Protein AF-A0A9W7KSM3-F1 (afdb_monomer)

Structure (mmCIF, N/CA/C/O backbone):
data_AF-A0A9W7KSM3-F1
#
_entry.id   AF-A0A9W7KSM3-F1
#
loop_
_atom_site.group_PDB
_atom_site.id
_atom_site.type_symbol
_atom_site.label_atom_id
_atom_site.label_alt_id
_atom_site.label_comp_id
_atom_site.label_asym_id
_atom_site.label_entity_id
_atom_site.label_seq_id
_atom_site.pdbx_PDB_ins_code
_atom_site.Cartn_x
_atom_site.Cartn_y
_atom_site.Cartn_z
_atom_site.occupancy
_atom_site.B_iso_or_equiv
_atom_site.auth_seq_id
_atom_site.auth_comp_id
_atom_site.auth_asym_id
_atom_site.auth_atom_id
_atom_site.pdbx_PDB_model_num
ATOM 1 N N . MET A 1 1 ? 9.947 -30.280 -37.934 1.00 36.25 1 MET A N 1
ATOM 2 C CA . MET A 1 1 ? 10.900 -29.514 -38.763 1.00 36.25 1 MET A CA 1
ATOM 3 C C . MET A 1 1 ? 11.005 -28.141 -38.130 1.00 36.25 1 MET A C 1
ATOM 5 O O . MET A 1 1 ? 10.111 -27.324 -38.321 1.00 36.25 1 MET A O 1
ATOM 9 N N . ASP A 1 2 ? 12.021 -27.948 -37.291 1.00 49.59 2 ASP A N 1
ATOM 10 C CA . ASP A 1 2 ? 12.250 -26.693 -36.574 1.00 49.59 2 ASP A CA 1
ATOM 11 C C . ASP A 1 2 ? 12.592 -25.595 -37.575 1.00 49.59 2 ASP A C 1
ATOM 13 O O . ASP A 1 2 ? 13.651 -25.603 -38.208 1.00 49.59 2 ASP A O 1
ATOM 17 N N . LYS A 1 3 ? 11.668 -24.651 -37.763 1.00 60.38 3 LYS A N 1
ATOM 18 C CA . LYS A 1 3 ? 11.960 -23.427 -38.504 1.00 60.38 3 LYS A CA 1
ATOM 19 C C . LYS A 1 3 ? 12.879 -22.582 -37.624 1.00 60.38 3 LYS A C 1
ATOM 21 O O . LYS A 1 3 ? 12.400 -21.861 -36.756 1.00 60.38 3 LYS A O 1
ATOM 26 N N . LYS A 1 4 ? 14.195 -22.700 -37.833 1.00 65.69 4 LYS A N 1
ATOM 27 C CA . LYS A 1 4 ? 15.186 -21.791 -37.240 1.00 65.69 4 LYS A CA 1
ATOM 28 C C . LYS A 1 4 ? 14.766 -20.351 -37.537 1.00 65.69 4 LYS A C 1
ATOM 30 O O . LYS A 1 4 ? 14.527 -20.016 -38.700 1.00 65.69 4 LYS A O 1
ATOM 35 N N . MET A 1 5 ? 14.666 -19.520 -36.499 1.00 66.44 5 MET A N 1
ATOM 36 C CA . MET A 1 5 ? 14.487 -18.082 -36.684 1.00 66.44 5 MET A CA 1
ATOM 37 C C . MET A 1 5 ? 15.607 -17.550 -37.592 1.00 66.44 5 MET A C 1
ATOM 39 O O . MET A 1 5 ? 16.772 -17.895 -37.382 1.00 66.44 5 MET A O 1
ATOM 43 N N . PRO A 1 6 ? 15.283 -16.728 -38.604 1.00 77.31 6 PRO A N 1
ATOM 44 C CA . PRO A 1 6 ? 16.276 -15.968 -39.354 1.00 77.31 6 PRO A CA 1
ATOM 45 C C . PRO A 1 6 ? 17.224 -15.221 -38.404 1.00 77.31 6 PRO A C 1
ATOM 47 O O . PRO A 1 6 ? 16.764 -14.636 -37.429 1.00 77.31 6 PRO A O 1
ATOM 50 N N . GLY A 1 7 ? 18.531 -15.195 -38.690 1.00 72.44 7 GLY A N 1
ATOM 51 C CA . GLY A 1 7 ? 19.541 -14.623 -37.780 1.00 72.44 7 GLY A CA 1
ATOM 52 C C . GLY A 1 7 ? 19.278 -13.168 -37.358 1.00 72.44 7 GLY A C 1
ATOM 53 O O . GLY A 1 7 ? 19.532 -12.809 -36.215 1.00 72.44 7 GLY A O 1
ATOM 54 N N . ALA A 1 8 ? 18.672 -12.356 -38.232 1.00 73.81 8 ALA A N 1
ATOM 55 C CA . ALA A 1 8 ? 18.250 -10.994 -37.896 1.00 73.81 8 ALA A CA 1
ATOM 56 C C . ALA A 1 8 ? 17.161 -10.945 -36.805 1.00 73.81 8 ALA A C 1
ATOM 58 O O . ALA A 1 8 ? 17.146 -10.025 -35.997 1.00 73.81 8 ALA A O 1
ATOM 59 N N . LEU A 1 9 ? 16.268 -11.941 -36.753 1.00 80.75 9 LEU A N 1
ATOM 60 C CA . LEU A 1 9 ? 15.249 -12.059 -35.707 1.00 80.75 9 LEU A CA 1
ATOM 61 C C . LEU A 1 9 ? 15.832 -12.602 -34.393 1.00 80.75 9 LEU A C 1
ATOM 63 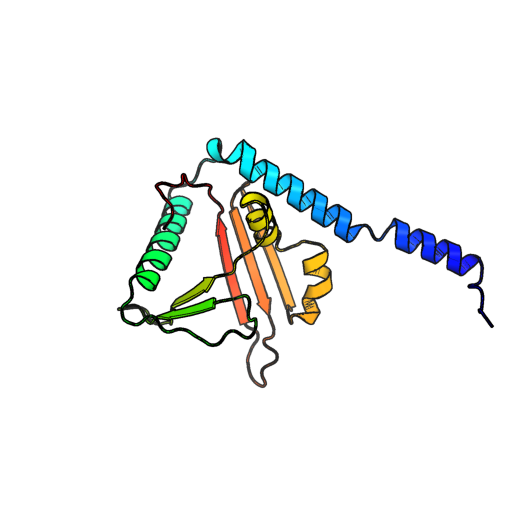O O . LEU A 1 9 ? 15.324 -12.241 -33.339 1.00 80.75 9 LEU A O 1
ATOM 67 N N . SER A 1 10 ? 16.916 -13.390 -34.441 1.00 82.88 10 SER A N 1
ATOM 68 C CA . SER A 1 10 ? 17.664 -13.794 -33.234 1.00 82.88 10 SER A CA 1
ATOM 69 C C . SER A 1 10 ? 18.271 -12.583 -32.532 1.00 82.88 10 SER A C 1
ATOM 71 O O . SER A 1 10 ? 18.028 -12.386 -31.352 1.00 82.88 10 SER A O 1
ATOM 73 N N . ALA A 1 11 ? 18.962 -11.712 -33.276 1.00 84.62 11 ALA A N 1
ATOM 74 C CA . ALA A 1 11 ? 19.580 -10.512 -32.708 1.00 84.62 11 ALA A CA 1
ATOM 75 C C . ALA A 1 11 ? 18.549 -9.547 -32.090 1.00 84.62 11 ALA A C 1
ATOM 77 O O . ALA A 1 11 ? 18.796 -8.944 -31.051 1.00 84.62 11 ALA A O 1
ATOM 78 N N . VAL A 1 12 ? 17.369 -9.414 -32.710 1.00 86.56 12 VAL A N 1
ATOM 79 C CA . VAL A 1 12 ? 16.267 -8.616 -32.146 1.00 86.56 12 VAL A CA 1
ATOM 80 C C . VAL A 1 12 ? 15.709 -9.264 -30.878 1.00 86.56 12 VAL A C 1
ATOM 82 O O . VAL A 1 12 ? 15.416 -8.551 -29.923 1.00 86.56 12 VAL A O 1
ATOM 85 N N . GLN A 1 13 ? 15.573 -10.591 -30.848 1.00 85.25 13 GLN A N 1
ATOM 86 C CA . GLN A 1 13 ? 15.099 -11.309 -29.665 1.00 85.25 13 GLN A CA 1
ATOM 87 C C . GLN A 1 13 ? 16.094 -11.200 -28.502 1.00 85.25 13 GLN A C 1
ATOM 89 O O . GLN A 1 13 ? 15.682 -10.893 -27.391 1.00 85.25 13 GLN A O 1
ATOM 94 N N . GLU A 1 14 ? 17.391 -11.356 -28.772 1.00 87.31 14 GLU A N 1
ATOM 95 C CA . GLU A 1 14 ? 18.464 -11.178 -27.787 1.00 87.31 14 GLU A CA 1
ATOM 96 C C . GLU A 1 14 ? 18.447 -9.767 -27.190 1.00 87.31 14 GLU A C 1
ATOM 98 O O . GLU A 1 14 ? 18.476 -9.621 -25.971 1.00 87.31 14 GLU A O 1
ATOM 103 N N . ALA A 1 15 ? 18.293 -8.733 -28.024 1.00 87.50 15 ALA A N 1
ATOM 104 C CA . ALA A 1 15 ? 18.141 -7.365 -27.540 1.00 87.50 15 ALA A CA 1
ATOM 105 C C . ALA A 1 15 ? 16.873 -7.202 -26.682 1.00 87.50 15 ALA A C 1
ATOM 107 O O . ALA A 1 15 ? 16.926 -6.608 -25.609 1.00 87.50 15 ALA A O 1
ATOM 108 N N . ILE A 1 16 ? 15.725 -7.737 -27.118 1.00 86.81 16 ILE A N 1
ATOM 109 C CA . ILE A 1 16 ? 14.482 -7.685 -26.331 1.00 86.81 16 ILE A CA 1
ATOM 110 C C . ILE A 1 16 ? 14.686 -8.318 -24.954 1.00 86.81 16 ILE A C 1
ATOM 112 O O . ILE A 1 16 ? 14.262 -7.729 -23.962 1.00 86.81 16 ILE A O 1
ATOM 116 N N . ASP A 1 17 ? 15.325 -9.484 -24.891 1.00 86.19 17 ASP A N 1
ATOM 117 C CA . ASP A 1 17 ? 15.557 -10.198 -23.638 1.00 86.19 17 ASP A CA 1
ATOM 118 C C . ASP A 1 17 ? 16.548 -9.445 -22.738 1.00 86.19 17 ASP A C 1
ATOM 120 O O . ASP A 1 17 ? 16.307 -9.327 -21.537 1.00 86.19 17 ASP A O 1
ATOM 124 N N . GLU A 1 18 ? 17.589 -8.834 -23.311 1.00 87.31 18 GLU A N 1
ATOM 125 C CA . GLU A 1 18 ? 18.526 -7.973 -22.581 1.00 87.31 18 GLU A CA 1
ATOM 126 C C . GLU A 1 18 ? 17.838 -6.736 -21.981 1.00 87.31 18 GLU A C 1
ATOM 128 O O . GLU A 1 18 ? 18.130 -6.359 -20.844 1.00 87.31 18 GLU A O 1
ATOM 133 N N . PHE A 1 19 ? 16.893 -6.123 -22.702 1.00 86.56 19 PHE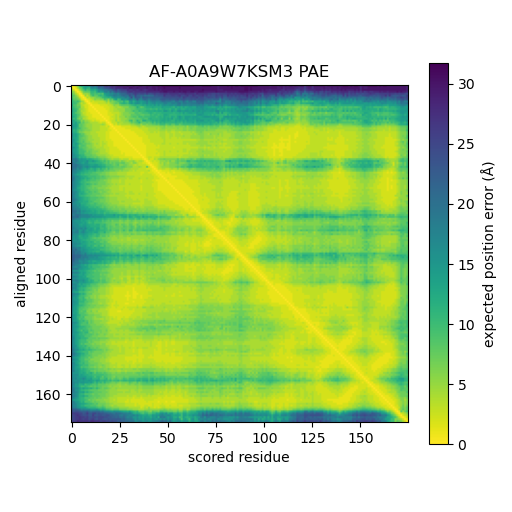 A N 1
ATOM 134 C CA . PHE A 1 19 ? 16.137 -4.958 -22.226 1.00 86.56 19 PHE A CA 1
ATOM 135 C C . PHE A 1 19 ? 14.942 -5.315 -21.329 1.00 86.56 19 PHE A C 1
ATOM 137 O O . PHE A 1 19 ? 14.386 -4.429 -20.672 1.00 86.56 19 PHE A O 1
ATOM 144 N N . ARG A 1 20 ? 14.540 -6.590 -21.247 1.00 86.94 20 ARG A N 1
ATOM 145 C CA . ARG A 1 20 ? 13.414 -7.057 -20.422 1.00 86.94 20 ARG A CA 1
ATOM 146 C C . ARG A 1 20 ? 13.829 -7.232 -18.960 1.00 86.94 20 ARG A C 1
ATOM 148 O O . ARG A 1 20 ? 13.762 -8.315 -18.391 1.00 86.94 20 ARG A O 1
ATOM 155 N N . GLN A 1 21 ? 14.232 -6.129 -18.342 1.00 88.38 21 GLN A N 1
ATOM 156 C CA . GLN A 1 21 ? 14.770 -6.091 -16.978 1.00 88.38 21 GLN A CA 1
ATOM 157 C C . GLN A 1 21 ? 13.743 -5.644 -15.938 1.00 88.38 21 GLN A C 1
ATOM 159 O O . GLN A 1 21 ? 14.120 -5.226 -14.849 1.00 88.38 21 GLN A O 1
ATOM 164 N N . ASP A 1 22 ? 12.454 -5.687 -16.270 1.00 91.62 22 ASP A N 1
ATOM 165 C CA . ASP A 1 22 ? 11.414 -5.133 -15.405 1.00 91.62 22 ASP A CA 1
ATOM 166 C C . ASP A 1 22 ? 11.412 -5.782 -14.019 1.00 91.62 22 ASP A C 1
ATOM 168 O O . ASP A 1 22 ? 11.382 -5.065 -13.030 1.00 91.62 22 ASP A O 1
ATOM 172 N N . ASP A 1 23 ? 11.536 -7.110 -13.954 1.00 91.62 23 ASP A N 1
ATOM 173 C CA . ASP A 1 23 ? 11.524 -7.852 -12.690 1.00 91.62 23 ASP A CA 1
ATOM 174 C C . ASP A 1 23 ? 12.769 -7.534 -11.845 1.00 91.62 23 ASP A C 1
ATOM 176 O O . ASP A 1 23 ? 12.685 -7.434 -10.627 1.00 91.62 23 ASP A O 1
ATOM 180 N N . ARG A 1 24 ? 13.921 -7.315 -12.498 1.00 93.56 24 ARG A N 1
ATOM 181 C CA . ARG A 1 24 ? 15.172 -6.911 -11.836 1.00 93.56 24 ARG A CA 1
ATOM 182 C C . ARG A 1 24 ? 15.074 -5.498 -11.267 1.00 93.56 24 ARG A C 1
ATOM 184 O O . ARG A 1 24 ? 15.576 -5.253 -10.180 1.00 93.56 24 ARG A O 1
ATOM 191 N N . ILE A 1 25 ? 14.472 -4.580 -12.021 1.00 94.31 25 ILE A N 1
ATOM 192 C CA . ILE A 1 25 ? 14.285 -3.190 -11.596 1.00 94.31 25 ILE A CA 1
ATOM 193 C C . ILE A 1 25 ? 13.284 -3.137 -10.444 1.00 94.31 25 ILE A C 1
ATOM 195 O O . ILE A 1 25 ? 13.601 -2.576 -9.408 1.00 94.31 25 ILE A O 1
ATOM 199 N N . ASP A 1 26 ? 12.135 -3.802 -10.580 1.00 95.50 26 ASP A N 1
ATOM 200 C CA . ASP A 1 26 ? 11.133 -3.851 -9.515 1.00 95.50 26 ASP A CA 1
ATOM 201 C C . ASP A 1 26 ? 11.682 -4.526 -8.243 1.00 95.50 26 ASP A C 1
ATOM 203 O O . ASP A 1 26 ? 11.305 -4.134 -7.144 1.00 95.50 26 ASP A O 1
ATOM 207 N N . ALA A 1 27 ? 12.562 -5.529 -8.364 1.00 94.69 27 ALA A N 1
ATOM 208 C CA . ALA A 1 27 ? 13.236 -6.137 -7.214 1.00 94.69 27 ALA A CA 1
ATOM 209 C C . ALA A 1 27 ? 14.205 -5.166 -6.525 1.00 94.69 27 ALA A C 1
ATOM 211 O O . ALA A 1 27 ? 14.161 -5.056 -5.306 1.00 94.69 27 ALA A O 1
ATOM 212 N N . ALA A 1 28 ? 15.019 -4.433 -7.291 1.00 96.25 28 ALA A N 1
ATOM 213 C CA . ALA A 1 28 ? 15.933 -3.434 -6.738 1.00 96.25 28 ALA A CA 1
ATOM 214 C C . ALA A 1 28 ? 15.177 -2.283 -6.049 1.00 96.25 28 ALA A C 1
ATOM 216 O O . ALA A 1 28 ? 15.535 -1.904 -4.942 1.00 96.25 28 ALA A O 1
ATOM 217 N N . ASP A 1 29 ? 14.091 -1.788 -6.656 1.00 95.50 29 ASP A N 1
ATOM 218 C CA . ASP A 1 29 ? 13.251 -0.738 -6.062 1.00 95.50 29 ASP A CA 1
ATOM 219 C C . ASP A 1 29 ? 12.602 -1.218 -4.741 1.00 95.50 29 ASP A C 1
ATOM 221 O O . ASP A 1 29 ? 12.444 -0.445 -3.794 1.00 95.50 29 ASP A O 1
ATOM 225 N N . ARG A 1 30 ? 12.208 -2.502 -4.666 1.00 95.19 30 ARG A N 1
ATOM 226 C CA . ARG A 1 30 ? 11.663 -3.126 -3.443 1.00 95.19 30 ARG A CA 1
ATOM 227 C C . ARG A 1 30 ? 12.719 -3.271 -2.357 1.00 95.19 30 ARG A C 1
ATOM 229 O O . ARG A 1 30 ? 12.412 -2.978 -1.208 1.00 95.19 30 ARG A O 1
ATOM 236 N N . GLU A 1 31 ? 13.914 -3.722 -2.721 1.00 96.00 31 GLU A N 1
ATOM 237 C CA . GLU A 1 31 ? 15.051 -3.868 -1.810 1.00 96.00 31 GLU A CA 1
ATOM 238 C C . GLU A 1 31 ? 15.433 -2.507 -1.216 1.00 96.00 31 GLU A C 1
ATOM 240 O O . GLU A 1 31 ? 15.431 -2.365 0.001 1.00 96.00 31 GLU A O 1
ATOM 245 N N . GLU A 1 32 ? 15.591 -1.474 -2.051 1.00 95.12 32 GLU A N 1
ATOM 246 C CA . GLU A 1 32 ? 15.903 -0.106 -1.608 1.00 95.12 32 GLU A CA 1
ATOM 247 C C . GLU A 1 32 ? 14.861 0.437 -0.615 1.00 95.12 32 GLU A C 1
ATOM 249 O O . GLU A 1 32 ? 15.209 0.988 0.432 1.00 95.12 32 GLU A O 1
ATOM 254 N N . LEU A 1 33 ? 13.565 0.267 -0.906 1.00 94.75 33 LEU A N 1
ATOM 255 C CA . LEU A 1 33 ? 12.512 0.728 0.001 1.00 94.75 33 LEU A CA 1
ATOM 256 C C . LEU A 1 33 ? 12.431 -0.118 1.283 1.00 94.75 33 LEU A C 1
ATOM 258 O O . LEU A 1 33 ? 12.142 0.424 2.349 1.00 94.75 33 LEU A O 1
ATOM 262 N N . SER A 1 34 ? 12.678 -1.425 1.192 1.00 95.12 34 SER A N 1
ATOM 263 C CA . SER A 1 34 ? 12.708 -2.321 2.351 1.00 95.12 34 SER A CA 1
ATOM 264 C C . SER A 1 34 ? 13.846 -1.950 3.303 1.00 95.12 34 SER A C 1
ATOM 266 O O . SER A 1 34 ? 13.610 -1.797 4.499 1.00 95.12 34 SER A O 1
ATOM 268 N N . GLU A 1 35 ? 15.053 -1.726 2.777 1.00 93.88 35 GLU A N 1
ATOM 269 C CA . GLU A 1 35 ? 16.212 -1.264 3.551 1.00 93.88 35 GLU A CA 1
ATOM 270 C C . GLU A 1 35 ? 15.928 0.091 4.215 1.00 93.88 35 GLU A C 1
ATOM 272 O O . GLU A 1 35 ? 16.178 0.270 5.408 1.00 93.88 35 GLU A O 1
ATOM 277 N N . LEU A 1 36 ? 15.303 1.029 3.490 1.00 92.19 36 LEU A N 1
ATOM 278 C CA . LEU A 1 36 ? 14.884 2.317 4.051 1.00 92.19 36 LEU A CA 1
ATOM 279 C C . LEU A 1 36 ? 13.928 2.142 5.246 1.00 92.19 36 LEU A C 1
ATOM 281 O O . LEU A 1 36 ? 14.106 2.785 6.284 1.00 92.19 36 LEU A O 1
ATOM 285 N N . MET A 1 37 ? 12.927 1.265 5.118 1.00 92.81 37 MET A N 1
ATOM 286 C CA . MET A 1 37 ? 11.973 0.955 6.190 1.00 92.81 37 MET A CA 1
ATOM 287 C C . MET A 1 37 ? 12.638 0.252 7.384 1.00 92.81 37 MET A C 1
ATOM 289 O O . MET A 1 37 ? 12.218 0.444 8.530 1.00 92.81 37 MET A O 1
ATOM 293 N N . GLU A 1 38 ? 13.668 -0.558 7.147 1.00 91.06 38 GLU A N 1
ATOM 294 C CA . GLU A 1 38 ? 14.372 -1.292 8.195 1.00 91.06 38 GLU A CA 1
ATOM 295 C C . GLU A 1 38 ? 15.344 -0.404 8.983 1.00 91.06 38 GLU A C 1
ATOM 297 O O . GLU A 1 38 ? 15.331 -0.421 10.221 1.00 91.06 38 GLU A O 1
ATOM 302 N N . GLU A 1 39 ? 16.165 0.378 8.280 1.00 89.00 39 GLU A N 1
ATOM 303 C CA . GLU A 1 39 ? 17.304 1.099 8.853 1.00 89.00 39 GLU A CA 1
ATOM 304 C C . GLU A 1 39 ? 16.936 2.511 9.323 1.00 89.00 39 GLU A C 1
ATOM 306 O O . GLU A 1 39 ? 17.337 2.933 10.413 1.00 89.00 39 GLU A O 1
ATOM 311 N N . HIS A 1 40 ? 16.129 3.236 8.542 1.00 83.88 40 HIS A N 1
ATOM 312 C CA . HIS A 1 40 ? 15.933 4.678 8.722 1.00 83.88 40 HIS A CA 1
ATOM 313 C C . HIS A 1 40 ? 14.641 5.067 9.448 1.00 83.88 40 HIS A C 1
ATOM 315 O O . HIS A 1 40 ? 14.465 6.236 9.788 1.00 83.88 40 HIS A O 1
ATOM 321 N N . TRP A 1 41 ? 13.766 4.115 9.793 1.00 82.88 41 TRP A N 1
ATOM 322 C CA . TRP A 1 41 ? 12.469 4.414 10.429 1.00 82.88 41 TRP A CA 1
ATOM 323 C C . TRP A 1 41 ? 12.563 5.232 11.732 1.00 82.88 41 TRP A C 1
ATOM 325 O O . TRP A 1 41 ? 11.629 5.946 12.089 1.00 82.88 41 TRP A O 1
ATOM 335 N N . LYS A 1 42 ? 13.676 5.133 12.476 1.00 81.88 42 LYS A N 1
ATOM 336 C CA . LYS A 1 42 ? 13.886 5.888 13.730 1.00 81.88 42 LYS A CA 1
ATOM 337 C C . LYS A 1 42 ? 14.195 7.363 13.498 1.00 81.88 42 LYS A C 1
ATOM 339 O O . LYS A 1 42 ? 14.032 8.165 14.414 1.00 81.88 42 LYS A O 1
ATOM 344 N N . GLU A 1 43 ? 14.704 7.695 12.319 1.00 85.88 43 GLU A N 1
ATOM 345 C CA . GLU A 1 43 ? 15.082 9.055 11.933 1.00 85.88 43 GLU A CA 1
ATOM 346 C C . GLU A 1 43 ? 13.881 9.829 11.373 1.00 85.88 43 GLU A C 1
ATOM 348 O O . GLU A 1 43 ? 13.935 11.052 11.228 1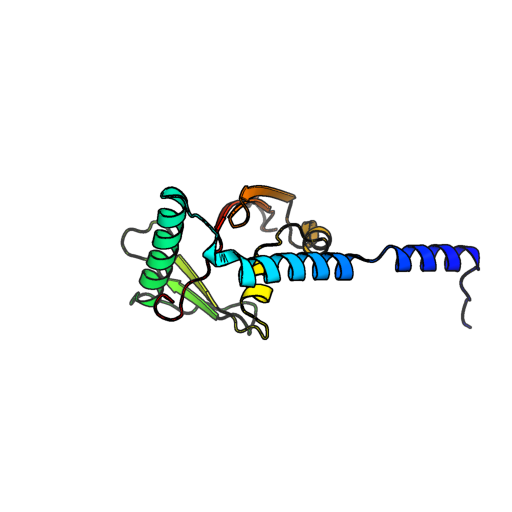.00 85.88 43 GLU A O 1
ATOM 353 N N . GLU A 1 44 ? 12.779 9.132 11.096 1.00 86.12 44 GLU A N 1
ATOM 354 C CA . GLU A 1 44 ? 11.577 9.718 10.525 1.00 86.12 44 GLU A CA 1
ATOM 355 C C . GLU A 1 44 ? 10.839 10.604 11.523 1.00 86.12 44 GLU A C 1
ATOM 357 O O . GLU A 1 44 ? 10.493 10.213 12.642 1.00 86.12 44 GLU A O 1
ATOM 362 N N . VAL A 1 45 ? 10.556 11.828 11.082 1.00 90.81 45 VAL A N 1
ATOM 363 C CA . VAL A 1 45 ? 9.798 12.805 11.857 1.00 90.81 45 VAL A CA 1
ATOM 364 C C . VAL A 1 45 ? 8.402 12.919 11.267 1.00 90.81 45 VAL A C 1
ATOM 366 O O . VAL A 1 45 ? 8.206 13.493 10.196 1.00 90.81 45 VAL A O 1
ATOM 369 N N . TYR A 1 46 ? 7.425 12.403 12.006 1.00 92.25 46 TYR A N 1
ATOM 370 C CA . TYR A 1 46 ? 6.015 12.500 11.651 1.00 92.25 46 TYR A CA 1
ATOM 371 C C . TYR A 1 46 ? 5.446 13.834 12.129 1.00 92.25 46 TYR A C 1
ATOM 373 O O . TYR A 1 46 ? 5.568 14.211 13.297 1.00 92.25 46 TYR A O 1
ATOM 381 N N . SER A 1 47 ? 4.792 14.548 11.223 1.00 94.25 47 SER A N 1
ATOM 382 C CA . SER A 1 47 ? 4.012 15.734 11.561 1.00 94.25 47 SER A CA 1
ATOM 383 C C . SER A 1 47 ? 2.801 15.379 12.432 1.00 94.25 47 SER A C 1
ATOM 385 O O . SER A 1 47 ? 2.299 14.253 12.409 1.00 94.25 47 SER A O 1
ATOM 387 N N . GLU A 1 48 ? 2.256 16.370 13.145 1.00 95.44 48 GLU A N 1
ATOM 388 C CA . GLU A 1 48 ? 1.010 16.200 13.911 1.00 95.44 48 GLU A CA 1
ATOM 389 C C . GLU A 1 48 ? -0.133 15.670 13.031 1.00 95.44 48 GLU A C 1
ATOM 391 O O . G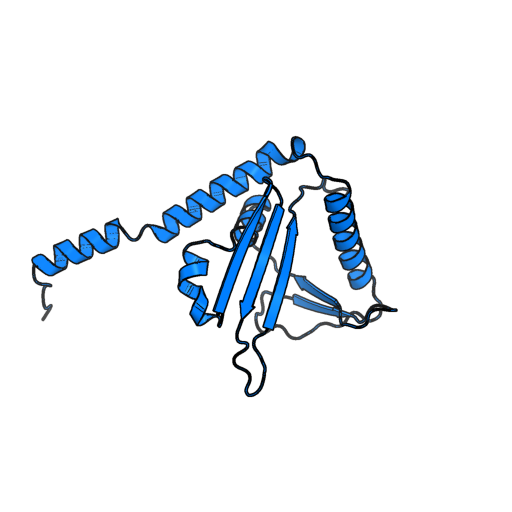LU A 1 48 ? -0.917 14.824 13.455 1.00 95.44 48 GLU A O 1
ATOM 396 N N . GLY A 1 49 ? -0.205 16.125 11.775 1.00 94.88 49 GLY A N 1
ATOM 397 C CA . GLY A 1 49 ? -1.203 15.667 10.811 1.00 94.88 49 GLY A CA 1
ATOM 398 C C . GLY A 1 49 ? -1.048 14.192 10.434 1.00 94.88 49 GLY A C 1
ATOM 399 O O . GLY A 1 49 ? -2.046 13.477 10.362 1.00 94.88 49 GLY A O 1
ATOM 400 N N . GLU A 1 50 ? 0.182 13.722 10.219 1.00 94.69 50 GLU A N 1
ATOM 401 C CA . GLU A 1 50 ? 0.459 12.307 9.936 1.00 94.69 50 GLU A CA 1
ATOM 402 C C . GLU A 1 50 ? 0.152 11.431 11.150 1.00 94.69 50 GLU A C 1
ATOM 404 O O . GLU A 1 50 ? -0.521 10.411 11.006 1.00 94.69 50 GLU A O 1
ATOM 409 N N . GLN A 1 51 ? 0.551 11.858 12.352 1.00 94.25 51 GLN A N 1
ATOM 410 C CA . GLN A 1 51 ? 0.273 11.113 13.579 1.00 94.25 51 GLN A CA 1
ATOM 411 C C . GLN A 1 51 ? -1.239 10.985 13.827 1.00 94.25 51 GLN A C 1
ATOM 413 O O . GLN A 1 51 ? -1.718 9.892 14.120 1.00 94.25 51 GLN A O 1
ATOM 418 N N . LEU A 1 52 ? -2.019 12.049 13.592 1.00 95.38 52 LEU A N 1
ATOM 419 C CA . LEU A 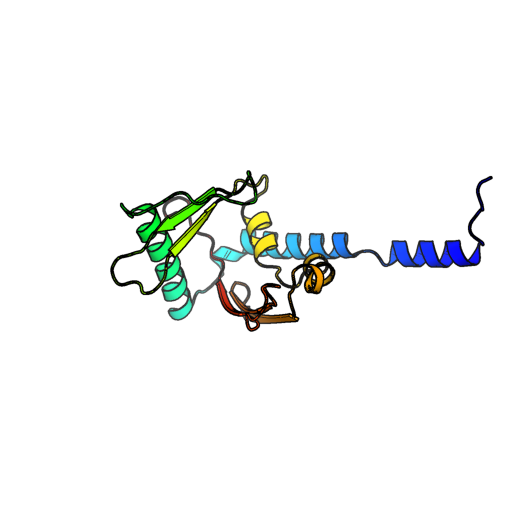1 52 ? -3.485 11.996 13.665 1.00 95.38 52 LEU A CA 1
ATOM 420 C C . LEU A 1 52 ? -4.095 10.992 12.674 1.00 95.38 52 LEU A C 1
ATOM 422 O O . LEU A 1 52 ? -5.080 10.323 12.996 1.00 95.38 52 LEU A O 1
ATOM 426 N N . LEU A 1 53 ? -3.545 10.888 11.460 1.00 94.69 53 LEU A N 1
ATOM 427 C CA . LEU A 1 53 ? -4.008 9.920 10.461 1.00 94.69 53 LEU A CA 1
ATOM 428 C C . LEU A 1 53 ? -3.660 8.483 10.861 1.00 94.69 53 LEU A C 1
ATOM 430 O O . LEU A 1 53 ? -4.518 7.605 10.743 1.00 94.69 53 LEU A O 1
ATOM 434 N N . ILE A 1 54 ? -2.447 8.260 11.372 1.00 93.25 54 ILE A N 1
ATOM 435 C CA . ILE A 1 54 ? -1.996 6.963 11.889 1.00 93.25 54 ILE A CA 1
ATOM 436 C C . ILE A 1 54 ? -2.896 6.524 13.049 1.00 93.25 54 ILE A C 1
ATOM 438 O O . ILE A 1 54 ? -3.469 5.435 13.006 1.00 93.25 54 ILE A O 1
ATOM 442 N N . ASP A 1 55 ? -3.104 7.391 14.041 1.00 93.50 55 ASP A N 1
ATOM 443 C CA . ASP A 1 55 ? -3.932 7.098 15.213 1.00 93.50 55 ASP A CA 1
ATOM 444 C C . ASP A 1 55 ? -5.382 6.806 14.819 1.00 93.50 55 ASP A C 1
ATOM 446 O O . ASP A 1 55 ? -6.002 5.871 15.333 1.00 93.50 55 ASP A O 1
ATOM 450 N N . LYS A 1 56 ? -5.922 7.549 13.844 1.00 92.62 56 LYS A N 1
ATOM 451 C CA . LYS A 1 56 ? -7.253 7.285 13.287 1.00 92.62 56 LYS A CA 1
ATOM 452 C C . LYS A 1 56 ? -7.327 5.918 12.603 1.00 92.62 56 LYS A C 1
ATOM 454 O O . LYS A 1 56 ? -8.323 5.212 12.775 1.00 92.62 56 LYS A O 1
ATOM 459 N N . GLY A 1 57 ? -6.306 5.539 11.834 1.00 91.12 57 GLY A N 1
ATOM 460 C CA . GLY A 1 57 ? -6.207 4.218 11.209 1.00 91.12 57 GLY A CA 1
ATOM 461 C C . GLY A 1 57 ? -6.222 3.099 12.251 1.00 91.12 57 GLY A C 1
ATOM 462 O O . GLY A 1 57 ? -7.084 2.220 12.197 1.00 91.12 57 GLY A O 1
ATOM 463 N N . LYS A 1 58 ? -5.354 3.199 13.265 1.00 91.38 58 LYS A N 1
ATOM 464 C CA . LYS A 1 58 ? -5.279 2.256 14.394 1.00 91.38 58 LYS A CA 1
ATOM 465 C C . LYS A 1 58 ? -6.604 2.144 15.151 1.00 91.38 58 LYS A C 1
ATOM 467 O O . LYS A 1 58 ? -7.105 1.044 15.387 1.00 91.38 58 LYS A O 1
ATOM 472 N N . ALA A 1 59 ? -7.221 3.280 15.481 1.00 91.88 59 ALA A N 1
ATOM 473 C CA . ALA A 1 59 ? -8.519 3.314 16.149 1.00 91.88 59 ALA A CA 1
ATOM 474 C C . ALA A 1 59 ? -9.616 2.636 15.312 1.00 91.88 59 ALA A C 1
ATOM 476 O O . ALA A 1 59 ? -10.451 1.921 15.864 1.00 91.88 59 ALA A O 1
ATOM 477 N N . THR A 1 60 ? -9.586 2.815 13.987 1.00 90.62 60 THR A N 1
ATOM 478 C CA . THR A 1 60 ? -10.537 2.176 13.067 1.00 90.62 60 THR A CA 1
ATOM 479 C C . THR A 1 60 ? -10.386 0.658 13.100 1.00 90.62 60 THR A C 1
ATOM 481 O O . THR A 1 60 ? -11.391 -0.026 13.281 1.00 90.62 60 THR A O 1
ATOM 484 N N . VAL A 1 61 ? -9.155 0.137 12.998 1.00 90.19 61 VAL A N 1
ATOM 485 C CA . VAL A 1 61 ? -8.858 -1.308 13.077 1.00 90.19 61 VAL A CA 1
ATOM 486 C C . VAL A 1 61 ? -9.327 -1.890 14.413 1.00 90.19 61 VAL A C 1
ATOM 488 O O . VAL A 1 61 ? -10.065 -2.874 14.440 1.00 90.19 61 VAL A O 1
ATOM 491 N N . LYS A 1 62 ? -9.002 -1.235 15.531 1.00 91.25 62 LYS A N 1
ATOM 492 C CA . LYS A 1 62 ? -9.435 -1.678 16.863 1.00 91.25 62 LYS A CA 1
ATOM 493 C C . LYS A 1 62 ? -10.962 -1.692 17.012 1.00 91.25 62 LYS A C 1
ATOM 495 O O . LYS A 1 62 ? -11.518 -2.634 17.577 1.00 91.25 62 LYS A O 1
ATOM 500 N N . ALA A 1 63 ? -11.649 -0.673 16.494 1.00 91.00 63 ALA A N 1
ATOM 501 C CA . ALA A 1 63 ? -13.104 -0.557 16.581 1.00 91.00 63 ALA A CA 1
ATOM 502 C C . ALA A 1 63 ? -13.834 -1.669 15.813 1.00 91.00 63 ALA A C 1
ATOM 504 O O . ALA A 1 63 ? -14.813 -2.222 16.316 1.00 91.00 63 ALA A O 1
ATOM 505 N N . ILE A 1 64 ? -13.363 -2.026 14.615 1.00 91.00 64 ILE A N 1
ATOM 506 C CA . ILE A 1 64 ? -13.965 -3.117 13.838 1.00 91.00 64 ILE A CA 1
ATOM 507 C C . ILE A 1 64 ? -13.634 -4.495 14.413 1.00 91.00 64 ILE A C 1
ATOM 509 O O . ILE A 1 64 ? -14.541 -5.322 14.506 1.00 91.00 64 ILE A O 1
ATOM 513 N N . THR A 1 65 ? -12.399 -4.734 14.860 1.00 88.94 65 THR A N 1
ATOM 514 C CA . THR A 1 65 ? -12.009 -6.015 15.472 1.00 88.94 65 THR A CA 1
ATOM 515 C C . THR A 1 65 ? -12.764 -6.264 16.780 1.00 88.94 65 THR A C 1
ATOM 517 O O . THR A 1 65 ? -13.158 -7.394 17.057 1.00 88.94 65 THR A O 1
ATOM 520 N N . GLY A 1 66 ? -13.048 -5.209 17.553 1.00 88.25 66 GLY A N 1
ATOM 521 C CA . GLY A 1 66 ? -13.875 -5.275 18.762 1.00 88.25 66 GLY A CA 1
ATOM 522 C C . GLY A 1 66 ? -15.391 -5.229 18.523 1.00 88.25 66 GLY A C 1
ATOM 523 O O . GLY A 1 66 ? -16.158 -5.253 19.486 1.00 88.25 66 GLY A O 1
ATOM 524 N N . SER A 1 67 ? -15.857 -5.129 17.274 1.00 89.31 67 SER A N 1
ATOM 525 C CA . SER A 1 67 ? -17.282 -4.964 16.981 1.00 89.31 67 SER A CA 1
ATOM 526 C C . SER A 1 67 ? -18.061 -6.266 17.164 1.00 89.31 67 SER A C 1
ATOM 528 O O . SER A 1 67 ? -17.788 -7.272 16.512 1.00 89.31 67 SER A O 1
ATOM 530 N N . ALA A 1 68 ? -19.140 -6.216 17.949 1.00 86.12 68 ALA A N 1
ATOM 531 C CA . ALA A 1 68 ? -20.084 -7.330 18.070 1.00 86.12 68 ALA A CA 1
ATOM 532 C C . ALA A 1 68 ? -20.807 -7.663 16.746 1.00 86.12 68 ALA A C 1
ATOM 534 O O . ALA A 1 68 ? -21.336 -8.760 16.586 1.00 86.12 68 ALA A O 1
ATOM 535 N N . ASN A 1 69 ? -20.825 -6.728 15.786 1.00 87.25 69 ASN A N 1
ATOM 536 C CA . ASN A 1 69 ? -21.480 -6.885 14.485 1.00 87.25 69 ASN A CA 1
ATOM 537 C C . ASN A 1 69 ? -20.528 -7.372 13.381 1.00 87.25 69 ASN A C 1
ATOM 539 O O . ASN A 1 69 ? -20.898 -7.331 12.204 1.00 87.25 69 ASN A O 1
ATOM 543 N N . LEU A 1 70 ? -19.313 -7.803 13.733 1.00 92.31 70 LEU A N 1
ATOM 544 C CA . LEU A 1 70 ? -18.328 -8.288 12.775 1.00 92.31 70 LEU A CA 1
ATOM 545 C C . LEU A 1 70 ? -18.807 -9.584 12.111 1.00 92.31 70 LEU A C 1
ATOM 547 O O . LEU A 1 70 ? -19.060 -10.593 12.769 1.00 92.31 70 LEU A O 1
ATOM 551 N N . LYS A 1 71 ? -18.926 -9.562 10.784 1.00 94.06 71 LYS A N 1
ATOM 552 C CA . LYS A 1 71 ? -19.351 -10.709 9.976 1.00 94.06 71 LYS A CA 1
ATOM 553 C C . LYS A 1 71 ? -18.268 -11.096 8.989 1.00 94.06 71 LYS A C 1
ATOM 555 O O . LYS A 1 71 ? -17.724 -10.243 8.292 1.00 94.06 71 LYS A O 1
ATOM 560 N N . ALA A 1 72 ? -18.006 -12.395 8.890 1.00 94.00 72 ALA A N 1
ATOM 561 C CA . ALA A 1 72 ? -17.173 -12.937 7.828 1.00 94.00 72 ALA A CA 1
ATOM 562 C C . ALA A 1 72 ? -17.873 -12.769 6.470 1.00 94.00 72 ALA A C 1
ATOM 564 O O . ALA A 1 72 ? -19.072 -13.028 6.331 1.00 94.00 72 ALA A O 1
ATOM 565 N N . LEU A 1 73 ? -17.112 -12.347 5.468 1.00 93.62 73 LEU A N 1
ATOM 566 C CA . LEU A 1 73 ? -17.535 -12.235 4.082 1.00 93.62 73 LEU A CA 1
ATOM 567 C C . LEU A 1 73 ? -16.804 -13.283 3.244 1.00 93.62 73 LEU A C 1
ATOM 569 O O . LEU A 1 73 ? -15.651 -13.626 3.504 1.00 93.62 73 LEU A O 1
ATOM 573 N N . LYS A 1 74 ? -17.473 -13.785 2.203 1.00 92.75 74 LYS A N 1
ATOM 574 C CA . LYS A 1 74 ? -16.841 -14.711 1.264 1.00 92.75 74 LYS A CA 1
ATOM 575 C C . LYS A 1 74 ? -15.818 -13.951 0.421 1.00 92.75 74 LYS A C 1
ATOM 577 O O . LYS A 1 74 ? -16.192 -13.083 -0.364 1.00 92.75 74 LYS A O 1
ATOM 582 N N . SER A 1 75 ? -14.549 -14.316 0.563 1.00 91.44 75 SER A N 1
ATOM 583 C CA . SER A 1 75 ? -13.484 -13.860 -0.327 1.00 91.44 75 SER A CA 1
ATOM 584 C C . SER A 1 75 ? -13.476 -14.672 -1.626 1.00 91.44 75 SER A C 1
ATOM 586 O O . SER A 1 75 ? -13.803 -15.862 -1.636 1.00 91.44 75 SER A O 1
ATOM 588 N N . GLY A 1 76 ? -13.101 -14.028 -2.734 1.00 89.25 76 GLY A N 1
ATOM 589 C CA . GLY A 1 76 ? -12.801 -14.711 -3.997 1.00 89.25 76 GLY A CA 1
ATOM 590 C C . GLY A 1 76 ? -11.444 -15.424 -3.994 1.00 89.25 76 GLY A C 1
ATOM 591 O O . GLY A 1 76 ? -11.210 -16.276 -4.845 1.00 89.25 76 GLY A O 1
ATOM 592 N N . ASN A 1 77 ? -10.572 -15.100 -3.035 1.00 90.50 77 ASN A N 1
ATOM 593 C CA . ASN A 1 77 ? -9.259 -15.709 -2.852 1.00 90.50 77 ASN A CA 1
ATOM 594 C C . ASN A 1 77 ? -9.235 -16.486 -1.518 1.00 90.50 77 ASN A C 1
ATOM 596 O O . ASN A 1 77 ? -9.484 -15.867 -0.481 1.00 90.50 77 ASN A O 1
ATOM 600 N N . PRO A 1 78 ? -8.936 -17.803 -1.512 1.00 90.44 78 PRO A N 1
ATOM 601 C CA . PRO A 1 78 ? -8.921 -18.613 -0.290 1.00 90.44 78 PRO A CA 1
ATOM 602 C C . PRO A 1 78 ? -7.842 -18.207 0.725 1.00 90.44 78 PRO A C 1
ATOM 604 O O . PRO A 1 78 ? -7.973 -18.560 1.892 1.00 90.44 78 PRO A O 1
ATOM 607 N N . LEU A 1 79 ? -6.810 -17.470 0.303 1.00 93.50 79 LEU A N 1
ATOM 608 C CA . LEU A 1 79 ? -5.746 -16.969 1.181 1.00 93.50 79 LEU A CA 1
ATOM 609 C C . LEU A 1 79 ? -6.135 -15.683 1.924 1.00 93.50 79 LEU A C 1
ATOM 611 O O . LEU A 1 79 ? -5.429 -15.265 2.832 1.00 93.50 79 LEU A O 1
ATOM 615 N N . VAL A 1 80 ? -7.258 -15.062 1.549 1.00 94.62 80 VAL A N 1
ATOM 616 C CA . VAL A 1 80 ? -7.706 -13.791 2.123 1.00 94.62 80 VAL A CA 1
ATOM 617 C C . VAL A 1 80 ? -8.948 -14.014 2.971 1.00 94.62 80 VAL A C 1
ATOM 619 O O . VAL A 1 80 ? -9.996 -14.422 2.460 1.00 94.62 80 VAL A O 1
ATOM 622 N N . THR A 1 81 ? -8.871 -13.672 4.255 1.00 94.00 81 THR A N 1
ATOM 623 C CA . THR A 1 81 ? -10.046 -13.600 5.125 1.00 94.00 81 THR A CA 1
ATOM 624 C C . THR A 1 81 ? -10.601 -12.187 5.119 1.00 94.00 81 THR A C 1
ATOM 626 O O . THR A 1 81 ? -9.896 -11.236 5.441 1.00 94.00 81 THR A O 1
ATOM 629 N N . LEU A 1 82 ? -11.877 -12.045 4.760 1.00 95.31 82 LEU A N 1
ATOM 630 C CA . LEU A 1 82 ? -12.568 -10.761 4.732 1.00 95.31 82 LEU A CA 1
ATOM 631 C C . LEU A 1 82 ? -13.614 -10.730 5.845 1.00 95.31 82 LEU A C 1
ATOM 633 O O . LEU A 1 82 ? -14.442 -11.635 5.960 1.00 95.31 82 LEU A O 1
ATOM 637 N N . LYS A 1 83 ? -13.601 -9.674 6.650 1.00 94.38 83 LYS A N 1
ATOM 638 C CA . LYS A 1 83 ? -14.596 -9.415 7.690 1.00 94.38 83 LYS A CA 1
ATOM 639 C C . LYS A 1 83 ? -15.110 -7.991 7.540 1.00 94.38 83 LYS A C 1
ATOM 641 O O . LYS A 1 83 ? -14.372 -7.099 7.133 1.00 94.38 83 LYS A O 1
ATOM 646 N N . ALA A 1 84 ? -16.375 -7.762 7.857 1.00 94.88 84 ALA A N 1
ATOM 647 C CA . ALA A 1 84 ? -16.970 -6.437 7.787 1.00 94.88 84 ALA A CA 1
ATOM 648 C C . ALA A 1 84 ? -17.947 -6.198 8.932 1.00 94.88 84 ALA A C 1
ATOM 650 O O . ALA A 1 84 ? -18.659 -7.110 9.353 1.00 94.88 84 ALA A O 1
ATOM 651 N N . ALA A 1 85 ? -17.993 -4.960 9.408 1.00 93.56 85 ALA A N 1
ATOM 652 C CA . ALA A 1 85 ? -18.930 -4.507 10.419 1.00 93.56 85 ALA A CA 1
ATOM 653 C C . ALA A 1 85 ? -19.471 -3.126 10.047 1.00 93.56 85 ALA A C 1
ATOM 655 O O . ALA A 1 85 ? -18.802 -2.319 9.400 1.00 93.56 85 ALA A O 1
ATOM 656 N N . HIS A 1 86 ? -20.691 -2.846 10.488 1.00 93.25 86 HIS A N 1
ATOM 657 C CA . HIS A 1 86 ? -21.209 -1.486 10.512 1.00 93.25 86 HIS A CA 1
ATOM 658 C C . HIS A 1 86 ? -20.950 -0.915 11.905 1.00 93.25 86 HIS A C 1
ATOM 660 O O . HIS A 1 86 ? -21.521 -1.408 12.884 1.00 93.25 86 HIS A O 1
ATOM 666 N N . LEU A 1 87 ? -20.049 0.062 11.998 1.00 89.44 87 LEU A N 1
ATOM 667 C CA . LEU A 1 87 ? -19.736 0.730 13.258 1.00 89.44 87 LEU A CA 1
ATOM 668 C C . LEU A 1 87 ? -20.846 1.732 13.597 1.00 89.44 87 LEU A C 1
ATOM 670 O O . LEU A 1 87 ? -21.515 2.272 12.714 1.00 89.44 87 LEU A O 1
ATOM 674 N N . GLU A 1 88 ? -21.092 1.948 14.886 1.00 85.88 88 GLU A N 1
ATOM 675 C CA . GLU A 1 88 ? -22.129 2.881 15.322 1.00 85.88 88 GLU A CA 1
ATOM 676 C C . GLU A 1 88 ? -21.764 4.316 14.915 1.00 85.88 88 GLU A C 1
ATOM 678 O O . GLU A 1 88 ? -20.663 4.788 15.183 1.00 85.88 88 GLU A O 1
ATOM 683 N N . GLY A 1 89 ? -22.689 5.004 14.240 1.00 85.50 89 GLY A N 1
ATOM 684 C CA . GLY A 1 89 ? -22.477 6.364 13.733 1.00 85.50 89 GLY A CA 1
ATOM 685 C C . GLY A 1 89 ? -21.810 6.451 12.355 1.00 85.50 89 GLY A C 1
ATOM 686 O O . GLY A 1 89 ? -21.862 7.519 11.737 1.00 85.50 89 GLY A O 1
ATOM 687 N N . ASP A 1 90 ? -21.264 5.351 11.826 1.00 87.00 90 ASP A N 1
ATOM 688 C CA . ASP A 1 90 ? -20.733 5.326 10.465 1.00 87.00 90 ASP A CA 1
ATOM 689 C C . ASP A 1 90 ? -21.861 5.312 9.426 1.00 87.00 90 ASP A C 1
ATOM 691 O O . ASP A 1 90 ? -22.948 4.774 9.629 1.00 87.00 90 ASP A O 1
ATOM 695 N N . LYS A 1 91 ? -21.599 5.940 8.276 1.00 88.69 91 LYS A N 1
ATOM 696 C CA . LYS A 1 91 ? -22.514 5.924 7.118 1.00 88.69 91 LYS A CA 1
ATOM 697 C C . LYS A 1 91 ? -22.253 4.749 6.179 1.00 88.69 91 LYS A C 1
ATOM 699 O O . LYS A 1 91 ? -23.042 4.507 5.267 1.00 88.69 91 LYS A O 1
ATOM 704 N N . LEU A 1 92 ? -21.097 4.112 6.326 1.00 88.75 92 LEU A N 1
ATOM 705 C CA . LEU A 1 92 ? -20.573 3.095 5.430 1.00 88.75 92 LEU A CA 1
ATOM 706 C C . LEU A 1 92 ? -20.160 1.873 6.243 1.00 88.75 92 LEU A C 1
ATOM 708 O O . LEU A 1 92 ? -19.933 1.944 7.446 1.00 88.75 92 LEU A O 1
ATOM 712 N N . ILE A 1 93 ? -20.069 0.740 5.558 1.00 90.12 93 ILE A N 1
ATOM 713 C CA . ILE A 1 93 ? -19.514 -0.477 6.135 1.00 90.12 93 ILE A CA 1
ATOM 714 C C . ILE A 1 93 ? -17.996 -0.326 6.192 1.00 90.12 93 ILE A C 1
ATOM 716 O O . ILE A 1 93 ? -17.375 0.064 5.202 1.00 90.12 93 ILE A O 1
ATOM 720 N N . THR A 1 94 ? -17.418 -0.698 7.327 1.00 91.88 94 THR A N 1
ATOM 721 C CA . THR A 1 94 ? -15.974 -0.840 7.496 1.00 91.88 94 THR A CA 1
ATOM 722 C C . THR A 1 94 ? -15.628 -2.317 7.338 1.00 91.88 94 THR A C 1
ATOM 724 O O . THR A 1 94 ? -16.376 -3.196 7.776 1.00 91.88 94 THR A O 1
ATOM 727 N N . SER A 1 95 ? -14.513 -2.617 6.677 1.00 92.38 95 SER A N 1
ATOM 728 C CA . SER A 1 95 ? -14.064 -3.991 6.440 1.00 92.38 95 SER A CA 1
ATOM 729 C C . SER A 1 95 ? -12.573 -4.146 6.682 1.00 92.38 95 SER A C 1
ATOM 731 O O . SER A 1 95 ? -11.806 -3.246 6.354 1.00 92.38 95 SER A O 1
ATOM 733 N N . ILE A 1 96 ? -12.184 -5.315 7.181 1.00 92.00 96 ILE A N 1
ATOM 734 C CA . ILE A 1 96 ? -10.801 -5.769 7.296 1.00 92.00 96 ILE A CA 1
ATOM 735 C C . ILE A 1 96 ? -10.603 -6.946 6.345 1.00 92.00 96 ILE A C 1
ATOM 737 O O . ILE A 1 96 ? -11.409 -7.879 6.330 1.00 92.00 96 ILE A O 1
ATOM 741 N N . ALA A 1 97 ? -9.520 -6.892 5.578 1.00 92.31 97 ALA A N 1
ATOM 742 C CA . ALA A 1 97 ? -8.996 -8.014 4.817 1.00 92.31 97 ALA A CA 1
ATOM 743 C C . ALA A 1 97 ? -7.638 -8.401 5.409 1.00 92.31 97 ALA A C 1
ATOM 745 O O . ALA A 1 97 ? -6.783 -7.539 5.588 1.00 92.31 97 ALA A O 1
ATOM 746 N N . GLU A 1 98 ? -7.458 -9.682 5.706 1.00 92.25 98 GLU A N 1
ATOM 747 C CA . GLU A 1 98 ? -6.230 -10.239 6.280 1.00 92.25 98 GLU A CA 1
ATOM 748 C C . GLU A 1 98 ? -5.730 -11.369 5.376 1.00 92.25 98 GLU A C 1
ATOM 750 O O . GLU A 1 98 ? -6.532 -12.109 4.797 1.00 92.25 98 GLU A O 1
ATOM 755 N N . SER A 1 99 ? -4.412 -11.495 5.257 1.00 93.12 99 SER A N 1
ATOM 756 C CA . SER A 1 99 ? -3.726 -12.571 4.540 1.00 93.12 99 SER A CA 1
ATOM 757 C C . SER A 1 99 ? -2.424 -12.886 5.267 1.00 93.12 99 SER A C 1
ATOM 759 O O . SER A 1 99 ? -1.840 -12.000 5.886 1.00 93.12 99 SER A O 1
ATOM 761 N N . VAL A 1 100 ? -1.968 -14.133 5.174 1.00 91.69 100 VAL A N 1
ATOM 762 C CA . VAL A 1 100 ? -0.629 -14.540 5.623 1.00 91.69 100 VAL A CA 1
ATOM 763 C C . VAL A 1 100 ? 0.284 -14.550 4.403 1.00 91.69 100 VAL A C 1
ATOM 765 O O . VAL A 1 100 ? -0.110 -15.065 3.355 1.00 91.69 100 VAL A O 1
ATOM 768 N N . VAL A 1 101 ? 1.456 -13.936 4.526 1.00 91.12 101 VAL A N 1
ATOM 769 C CA . VAL A 1 101 ? 2.457 -13.826 3.462 1.00 91.12 101 VAL A CA 1
ATOM 770 C C . VAL A 1 101 ? 3.785 -14.318 4.021 1.00 91.12 101 VAL A C 1
ATOM 772 O O . VAL A 1 101 ? 4.139 -13.959 5.141 1.00 91.12 101 VAL A O 1
ATOM 775 N N . ASP A 1 102 ? 4.491 -15.141 3.251 1.00 93.12 102 ASP A N 1
ATOM 776 C CA . ASP A 1 102 ? 5.851 -15.563 3.574 1.00 93.12 102 ASP A CA 1
ATOM 777 C C . ASP A 1 102 ? 6.818 -14.469 3.101 1.00 93.12 102 ASP A C 1
ATOM 779 O O . ASP A 1 102 ? 6.995 -14.284 1.897 1.00 93.12 102 ASP A O 1
ATOM 783 N N . GLY A 1 103 ? 7.400 -13.722 4.035 1.00 89.81 103 GLY A N 1
ATOM 784 C CA . GLY A 1 103 ? 8.336 -12.636 3.749 1.00 89.81 103 GLY A CA 1
ATOM 785 C C . GLY A 1 103 ? 8.597 -11.786 4.986 1.00 89.81 103 GLY A C 1
ATOM 786 O O . GLY A 1 103 ? 7.862 -11.877 5.974 1.00 89.81 103 GLY A O 1
ATOM 787 N N . GLU A 1 104 ? 9.637 -10.962 4.926 1.00 91.50 104 GLU A N 1
ATOM 788 C CA . GLU A 1 104 ? 9.911 -9.984 5.979 1.00 91.50 104 GLU A CA 1
ATOM 789 C C . GLU A 1 104 ? 8.885 -8.840 5.924 1.00 91.50 104 GLU A C 1
ATOM 791 O O . GLU A 1 104 ? 8.322 -8.523 4.870 1.00 91.50 104 GLU A O 1
ATOM 796 N N . MET A 1 105 ? 8.602 -8.217 7.070 1.00 90.62 105 MET A N 1
ATOM 797 C CA . MET A 1 105 ? 7.538 -7.211 7.171 1.00 90.62 105 MET A CA 1
ATOM 798 C C . MET A 1 105 ? 7.805 -6.001 6.266 1.00 90.62 105 MET A C 1
ATOM 800 O O . MET A 1 105 ? 6.885 -5.490 5.625 1.00 90.62 105 MET A O 1
ATOM 804 N N . GLU A 1 106 ? 9.058 -5.564 6.203 1.00 92.50 106 GLU A N 1
ATOM 805 C CA . GLU A 1 106 ? 9.542 -4.449 5.396 1.00 92.50 106 GLU A CA 1
ATOM 806 C C . GLU A 1 106 ? 9.442 -4.757 3.899 1.00 92.50 106 GLU A C 1
ATOM 808 O O . GLU A 1 106 ? 8.956 -3.921 3.140 1.00 92.50 106 GLU A O 1
ATOM 813 N N . GLU A 1 107 ? 9.770 -5.983 3.481 1.00 93.75 107 GLU A N 1
ATOM 814 C CA . GLU A 1 107 ? 9.632 -6.423 2.089 1.00 93.75 107 GLU A CA 1
ATOM 815 C C . GLU A 1 107 ? 8.157 -6.399 1.652 1.00 93.75 107 GLU A C 1
ATOM 817 O O . GLU A 1 107 ? 7.804 -5.869 0.591 1.00 93.75 107 GLU A O 1
ATOM 822 N N . VAL A 1 108 ? 7.261 -6.918 2.501 1.00 93.31 108 VAL A N 1
ATOM 823 C CA . VAL A 1 108 ? 5.812 -6.920 2.245 1.00 93.31 108 VAL A CA 1
ATOM 824 C C . VAL A 1 108 ? 5.258 -5.490 2.214 1.00 93.31 108 VAL A C 1
ATOM 826 O O . VAL A 1 108 ? 4.446 -5.152 1.344 1.00 93.31 108 VAL A O 1
ATOM 829 N N . ALA A 1 109 ? 5.703 -4.627 3.129 1.00 93.12 109 ALA A N 1
ATOM 830 C CA . ALA A 1 109 ? 5.305 -3.224 3.164 1.00 93.12 109 ALA A CA 1
ATOM 831 C C . ALA A 1 109 ? 5.810 -2.453 1.933 1.00 93.12 109 ALA A C 1
ATOM 833 O O . ALA A 1 109 ? 5.045 -1.681 1.343 1.00 93.12 109 ALA A O 1
ATOM 834 N N . ALA A 1 110 ? 7.048 -2.696 1.498 1.00 94.81 110 ALA A N 1
ATOM 835 C CA . ALA A 1 110 ? 7.628 -2.111 0.296 1.00 94.81 110 ALA A CA 1
ATOM 836 C C . ALA A 1 110 ? 6.853 -2.534 -0.959 1.00 94.81 110 ALA A C 1
ATOM 838 O O . ALA A 1 110 ? 6.494 -1.685 -1.784 1.00 94.81 110 ALA A O 1
ATOM 839 N N . PHE A 1 111 ? 6.496 -3.820 -1.068 1.00 93.69 111 PHE A N 1
ATOM 840 C CA . PHE A 1 111 ? 5.661 -4.328 -2.158 1.00 93.69 111 PHE A CA 1
ATOM 841 C C . PHE A 1 111 ? 4.323 -3.580 -2.249 1.00 93.69 111 PHE A C 1
ATOM 843 O O . PHE A 1 111 ? 3.895 -3.185 -3.338 1.00 93.69 111 PHE A O 1
ATOM 850 N N . GLU A 1 112 ? 3.668 -3.345 -1.110 1.00 91.62 112 GLU A N 1
ATOM 851 C CA . GLU A 1 112 ? 2.400 -2.619 -1.064 1.00 91.62 112 GLU A CA 1
ATOM 852 C C . GLU A 1 112 ? 2.578 -1.117 -1.342 1.00 91.62 112 GLU A C 1
ATOM 854 O O . GLU A 1 112 ? 1.714 -0.507 -1.980 1.00 91.62 112 GLU A O 1
ATOM 859 N N . CYS A 1 113 ? 3.686 -0.503 -0.925 1.00 93.81 113 CYS A N 1
ATOM 860 C CA . CYS A 1 113 ? 3.939 0.927 -1.115 1.00 93.81 113 CYS A CA 1
ATOM 861 C C . CYS A 1 113 ? 4.352 1.292 -2.553 1.00 93.81 113 CYS A C 1
ATOM 863 O O . CYS A 1 113 ? 4.003 2.376 -3.030 1.00 93.81 113 CYS A O 1
ATOM 865 N N . LEU A 1 114 ? 4.999 0.388 -3.297 1.00 94.00 114 LEU A N 1
ATOM 866 C CA . LEU A 1 114 ? 5.451 0.613 -4.680 1.00 94.00 114 LEU A CA 1
ATOM 867 C C . LEU A 1 114 ? 4.313 0.509 -5.716 1.00 94.00 114 LEU A C 1
ATOM 869 O O . LEU A 1 114 ? 4.281 -0.340 -6.612 1.00 94.00 114 LEU A O 1
ATOM 873 N N . LYS A 1 115 ? 3.360 1.447 -5.643 1.00 91.56 115 LYS A N 1
ATOM 874 C CA . LYS A 1 115 ? 2.157 1.485 -6.501 1.00 91.56 115 LYS A CA 1
ATOM 875 C C . LYS A 1 115 ? 2.431 1.693 -7.994 1.00 91.56 115 LYS A C 1
ATOM 877 O O . LYS A 1 115 ? 1.541 1.429 -8.807 1.00 91.56 115 LYS A O 1
ATOM 882 N N . MET A 1 116 ? 3.616 2.189 -8.3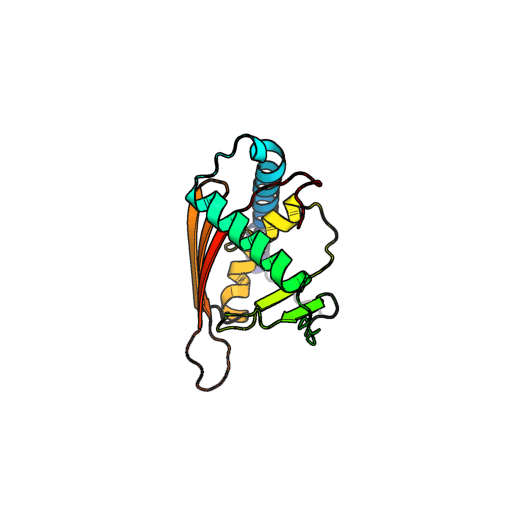53 1.00 91.00 116 MET A N 1
ATOM 883 C CA . MET A 1 116 ? 4.009 2.519 -9.732 1.00 91.00 116 MET A CA 1
ATOM 884 C C . MET A 1 116 ? 5.094 1.592 -10.300 1.00 91.00 116 MET A C 1
ATOM 886 O O . MET A 1 116 ? 5.700 1.942 -11.311 1.00 91.00 116 MET A O 1
ATOM 890 N N . SER A 1 117 ? 5.305 0.411 -9.703 1.00 93.12 117 SER A N 1
ATOM 891 C CA . SER A 1 117 ? 6.220 -0.603 -10.246 1.00 93.12 117 SER A CA 1
ATOM 892 C C . SER A 1 117 ? 5.910 -0.952 -11.709 1.00 93.12 117 SER A C 1
ATOM 894 O O . SER A 1 117 ? 4.796 -0.740 -12.223 1.00 93.12 117 SER A O 1
ATOM 896 N N . ARG A 1 118 ? 6.893 -1.506 -12.417 1.00 92.31 118 ARG A N 1
ATOM 897 C CA . ARG A 1 118 ? 6.740 -1.916 -13.817 1.00 92.31 118 ARG A CA 1
ATOM 898 C C . ARG A 1 118 ? 5.730 -3.045 -13.942 1.00 92.31 118 ARG A C 1
ATOM 900 O O . ARG A 1 118 ? 4.917 -3.027 -14.868 1.00 92.31 118 ARG A O 1
ATOM 907 N N . GLU A 1 119 ? 5.705 -3.972 -12.990 1.00 92.12 119 GLU A N 1
ATOM 908 C CA . GLU A 1 119 ? 4.672 -4.995 -12.848 1.00 92.12 119 GLU A CA 1
ATOM 909 C C . GLU A 1 119 ? 3.266 -4.373 -12.784 1.00 92.12 119 GLU A C 1
ATOM 911 O O . GLU A 1 119 ? 2.392 -4.708 -13.595 1.00 92.12 119 GLU A O 1
ATOM 916 N N . ASN A 1 120 ? 3.060 -3.402 -11.888 1.00 90.75 120 ASN A N 1
ATOM 917 C CA . ASN A 1 120 ? 1.790 -2.684 -11.756 1.00 90.75 120 ASN A CA 1
ATOM 918 C C . ASN A 1 120 ? 1.410 -1.948 -13.048 1.00 90.75 120 ASN A C 1
ATOM 920 O O . ASN A 1 120 ? 0.242 -1.930 -13.450 1.00 90.75 120 ASN A O 1
ATOM 924 N N . SER A 1 121 ? 2.397 -1.375 -13.733 1.00 90.81 121 SER A N 1
ATOM 925 C CA . SER A 1 121 ? 2.209 -0.663 -14.997 1.00 90.81 121 SER A CA 1
ATOM 926 C C . SER A 1 121 ? 1.815 -1.605 -16.143 1.00 90.81 121 SER A C 1
ATOM 928 O O . SER A 1 121 ? 0.924 -1.281 -16.930 1.00 90.81 121 SER A O 1
ATOM 930 N N . LYS A 1 122 ? 2.396 -2.811 -16.216 1.00 90.81 122 LYS A N 1
ATOM 931 C CA . LYS A 1 122 ? 2.030 -3.843 -17.208 1.0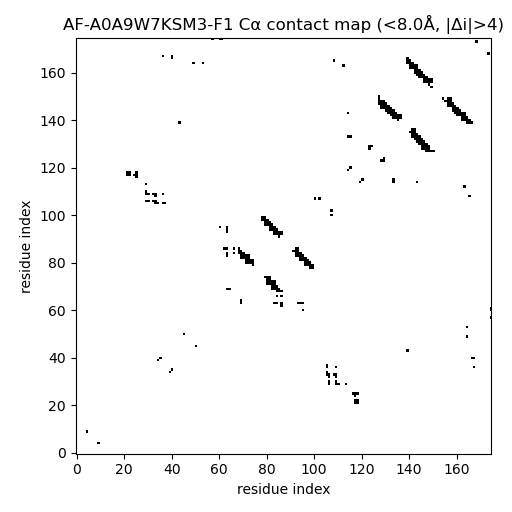0 90.81 122 LYS A CA 1
ATOM 932 C C . LYS A 1 122 ? 0.596 -4.339 -17.036 1.00 90.81 122 LYS A C 1
ATOM 934 O O . LYS A 1 122 ? -0.090 -4.616 -18.025 1.00 90.81 122 LYS A O 1
ATOM 939 N N . ASN A 1 123 ? 0.145 -4.480 -15.791 1.00 90.31 123 ASN A N 1
ATOM 940 C CA . ASN A 1 123 ? -1.189 -4.992 -15.470 1.00 90.31 123 ASN A CA 1
ATOM 941 C C . ASN A 1 123 ? -2.260 -3.895 -15.381 1.00 90.31 123 ASN A C 1
ATOM 943 O O . ASN A 1 123 ? -3.453 -4.203 -15.346 1.00 90.31 123 ASN A O 1
ATOM 947 N N . PHE A 1 124 ? -1.854 -2.627 -15.467 1.00 90.69 124 PHE A N 1
ATOM 948 C CA . PHE A 1 124 ? -2.683 -1.443 -15.268 1.00 90.69 124 PHE A CA 1
ATOM 949 C C . PHE A 1 124 ? -4.066 -1.520 -15.941 1.00 90.69 124 PHE A C 1
ATOM 951 O O . PHE A 1 124 ? -5.101 -1.532 -15.273 1.00 90.69 124 PHE A O 1
ATOM 958 N N . HIS A 1 125 ? -4.110 -1.655 -17.269 1.00 88.88 125 HIS A N 1
ATOM 959 C CA . HIS A 1 125 ? -5.382 -1.715 -17.996 1.00 88.88 125 HIS A CA 1
ATOM 960 C C . HIS A 1 125 ? -6.113 -3.055 -17.850 1.00 88.88 125 HIS A C 1
ATOM 962 O O . HIS A 1 125 ? -7.345 -3.092 -17.917 1.00 88.88 125 HIS A O 1
ATOM 968 N N . LYS A 1 126 ? -5.390 -4.162 -17.622 1.00 89.75 126 LYS A N 1
ATOM 969 C CA . LYS A 1 126 ? -6.008 -5.486 -17.425 1.00 89.75 126 LYS A CA 1
ATOM 970 C C . LYS A 1 126 ? -6.915 -5.469 -16.197 1.00 89.75 126 LYS A C 1
ATOM 972 O O . LYS A 1 126 ? -8.057 -5.932 -16.264 1.00 89.75 126 LYS A O 1
ATOM 977 N N . GLU A 1 127 ? -6.456 -4.809 -15.141 1.00 86.50 127 GLU A N 1
ATOM 978 C CA . GLU A 1 127 ? -7.192 -4.589 -13.896 1.00 86.50 127 GLU A CA 1
ATOM 979 C C . GLU A 1 127 ? -8.281 -3.506 -13.993 1.00 86.50 127 GLU A C 1
ATOM 981 O O . GLU A 1 127 ? -8.943 -3.191 -13.007 1.00 86.50 127 GLU A O 1
ATOM 986 N N . GLY A 1 128 ? -8.499 -2.919 -15.173 1.00 90.38 128 GLY A N 1
ATOM 987 C CA . GLY A 1 128 ? -9.483 -1.853 -15.370 1.00 90.38 128 GLY A CA 1
ATOM 988 C C . GLY A 1 128 ? -9.027 -0.491 -14.847 1.00 90.38 128 GLY A C 1
ATOM 989 O O . GLY A 1 128 ? -9.840 0.429 -14.777 1.00 90.38 128 GLY A O 1
ATOM 990 N N . ARG A 1 129 ? -7.748 -0.318 -14.481 1.00 92.88 129 ARG A N 1
ATOM 991 C CA . ARG A 1 129 ? -7.221 0.996 -14.093 1.00 92.88 129 ARG A CA 1
ATOM 992 C C . ARG A 1 129 ? -7.170 1.896 -15.337 1.00 92.88 129 ARG A C 1
ATOM 994 O O . ARG A 1 129 ? -6.768 1.484 -16.428 1.00 92.88 129 ARG A O 1
ATOM 1001 N N . ILE A 1 130 ? -7.636 3.131 -15.167 1.00 94.44 130 ILE A N 1
ATOM 1002 C CA . ILE A 1 130 ? -7.726 4.156 -16.219 1.00 94.44 130 ILE A CA 1
ATOM 1003 C C . ILE A 1 130 ? -6.659 5.217 -16.001 1.00 94.44 130 ILE A C 1
ATOM 1005 O O . ILE A 1 130 ? -5.994 5.641 -16.942 1.00 94.44 130 ILE A O 1
ATOM 1009 N N . LYS A 1 131 ? -6.515 5.673 -14.754 1.00 94.38 131 LYS A N 1
ATOM 1010 C CA . LYS A 1 131 ? -5.506 6.658 -14.365 1.00 94.38 131 LYS A CA 1
ATOM 1011 C C . LYS A 1 131 ? -5.023 6.366 -12.951 1.00 94.38 131 LYS A C 1
ATOM 1013 O O . LYS A 1 131 ? -5.858 6.241 -12.063 1.00 94.38 131 LYS A O 1
ATOM 1018 N N . SER A 1 132 ? -3.714 6.309 -12.742 1.00 93.62 132 SER A N 1
ATOM 1019 C CA . SER A 1 132 ? -3.109 6.384 -11.413 1.00 93.62 132 SER A CA 1
ATOM 1020 C C . SER A 1 132 ? -2.126 7.543 -11.358 1.00 93.62 132 SER A C 1
ATOM 1022 O O . SER A 1 132 ? -1.514 7.899 -12.364 1.00 93.62 132 SER A O 1
ATOM 1024 N N . VAL A 1 133 ? -2.005 8.159 -10.188 1.00 95.06 133 VAL A N 1
ATOM 1025 C CA . VAL A 1 133 ? -0.972 9.149 -9.888 1.00 95.06 133 VAL A CA 1
ATOM 1026 C C . VAL A 1 133 ? -0.481 8.878 -8.477 1.00 95.06 133 VAL A C 1
ATOM 1028 O O . VAL A 1 133 ? -1.293 8.831 -7.551 1.00 95.06 133 VAL A O 1
ATOM 1031 N N . VAL A 1 134 ? 0.831 8.728 -8.328 1.00 95.94 134 VAL A N 1
ATOM 1032 C CA . VAL A 1 134 ? 1.509 8.829 -7.037 1.00 95.94 134 VAL A CA 1
ATOM 1033 C C . VAL A 1 134 ? 2.103 10.226 -6.933 1.00 95.94 134 VAL A C 1
ATOM 1035 O O . VAL A 1 134 ? 2.709 10.720 -7.883 1.00 95.94 134 VAL A O 1
ATOM 1038 N N . LYS A 1 135 ? 1.873 10.885 -5.800 1.00 96.56 135 LYS A N 1
ATOM 1039 C CA . LYS A 1 135 ? 2.535 12.136 -5.440 1.00 96.56 135 LYS A CA 1
ATOM 1040 C C . LYS A 1 135 ? 3.214 11.935 -4.096 1.00 96.56 135 LYS A C 1
ATOM 1042 O O . LYS A 1 135 ? 2.536 11.939 -3.069 1.00 96.56 135 LYS A O 1
ATOM 1047 N N . GLU A 1 136 ? 4.525 11.773 -4.139 1.00 94.38 136 GLU A N 1
ATOM 1048 C CA . GLU A 1 136 ? 5.374 11.702 -2.955 1.00 94.38 136 GLU A CA 1
ATOM 1049 C C . GLU A 1 136 ? 5.283 13.001 -2.154 1.00 94.38 136 GLU A C 1
ATOM 1051 O O . GLU A 1 136 ? 5.153 14.100 -2.711 1.00 94.38 136 GLU A O 1
ATOM 1056 N N . VAL A 1 137 ? 5.279 12.852 -0.835 1.00 94.31 137 VAL A N 1
ATOM 1057 C CA . VAL A 1 137 ? 5.258 13.965 0.117 1.00 94.31 137 VAL A CA 1
ATOM 1058 C C . VAL A 1 137 ? 6.582 14.007 0.869 1.00 94.31 137 VAL A C 1
ATOM 1060 O O . VAL A 1 137 ? 7.185 15.073 0.972 1.00 94.31 137 VAL A O 1
ATOM 1063 N N . ASN A 1 138 ? 7.030 12.852 1.356 1.00 92.25 138 ASN A N 1
ATOM 1064 C CA . ASN A 1 138 ? 8.306 12.612 2.028 1.00 92.25 138 ASN A CA 1
ATOM 1065 C C . ASN A 1 138 ? 8.691 11.125 1.854 1.00 92.25 138 ASN A C 1
ATOM 1067 O O . ASN A 1 138 ? 8.023 10.412 1.103 1.00 92.25 138 ASN A O 1
ATOM 1071 N N . SER A 1 139 ? 9.755 10.667 2.520 1.00 91.38 139 SER A N 1
ATOM 1072 C CA . SER A 1 139 ? 10.231 9.274 2.448 1.00 91.38 139 SER A CA 1
ATOM 1073 C C . SER A 1 139 ? 9.181 8.250 2.889 1.00 91.38 139 SER A C 1
ATOM 1075 O O . SER A 1 139 ? 9.110 7.167 2.315 1.00 91.38 139 SER A O 1
ATOM 1077 N N . HIS A 1 140 ? 8.323 8.610 3.850 1.00 92.50 140 HIS A N 1
ATOM 1078 C CA . HIS A 1 140 ? 7.366 7.696 4.477 1.00 92.50 140 HIS A CA 1
ATOM 1079 C C . HIS A 1 140 ? 5.903 7.902 4.096 1.00 92.50 140 HIS A C 1
ATOM 1081 O O . HIS A 1 140 ? 5.011 7.247 4.644 1.00 92.50 140 HIS A O 1
ATOM 1087 N N . SER A 1 141 ? 5.616 8.812 3.164 1.00 94.62 141 SER A N 1
ATOM 1088 C CA . SER A 1 141 ? 4.242 9.099 2.770 1.00 94.62 141 SER A CA 1
ATOM 1089 C C . SER A 1 141 ? 4.069 9.607 1.345 1.00 94.62 141 SER A C 1
ATOM 1091 O O . SER A 1 141 ? 4.868 10.359 0.777 1.00 94.62 141 SER A O 1
ATOM 1093 N N . PHE A 1 142 ? 2.935 9.224 0.765 1.00 96.31 142 PHE A N 1
ATOM 1094 C CA . PHE A 1 142 ? 2.528 9.654 -0.561 1.00 96.31 142 PHE A CA 1
ATOM 1095 C C . PHE A 1 142 ? 1.007 9.667 -0.713 1.00 96.31 142 PHE A C 1
ATOM 1097 O O . PHE A 1 142 ? 0.256 8.946 -0.052 1.00 96.31 142 PHE A O 1
ATOM 1104 N N . TYR A 1 143 ? 0.534 10.482 -1.651 1.00 96.81 143 TYR A N 1
ATOM 1105 C CA . TYR A 1 143 ? -0.840 10.416 -2.129 1.00 96.81 143 TYR A CA 1
ATOM 1106 C C . TYR A 1 143 ? -0.938 9.439 -3.293 1.00 96.81 143 TYR A C 1
ATOM 1108 O O . TYR A 1 143 ? -0.187 9.555 -4.262 1.00 96.81 143 TYR A O 1
ATOM 1116 N N . TYR A 1 144 ? -1.924 8.546 -3.246 1.00 96.38 144 TYR A N 1
ATOM 1117 C CA . TYR A 1 144 ? -2.279 7.675 -4.360 1.00 96.38 144 TYR A CA 1
ATOM 1118 C C . TYR A 1 144 ? -3.684 7.999 -4.862 1.00 96.38 144 TYR A C 1
ATOM 1120 O O . TYR A 1 144 ? -4.683 7.843 -4.157 1.00 96.38 144 TYR A O 1
ATOM 1128 N N . LEU A 1 145 ? -3.758 8.484 -6.098 1.00 96.19 145 LEU A N 1
ATOM 1129 C CA . LEU A 1 145 ? -5.004 8.804 -6.782 1.00 96.19 145 LEU A CA 1
ATOM 1130 C C . LEU A 1 145 ? -5.247 7.747 -7.850 1.00 96.19 145 LEU A C 1
ATOM 1132 O O . LEU A 1 145 ? -4.441 7.620 -8.768 1.00 96.19 145 LEU A O 1
ATOM 1136 N N . LEU A 1 146 ? -6.366 7.032 -7.7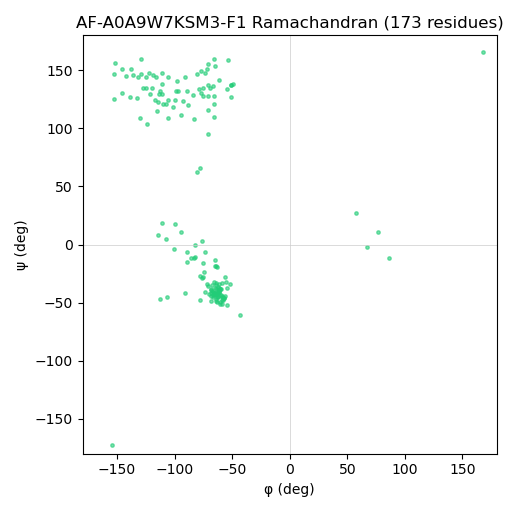68 1.00 95.25 146 LEU A N 1
ATOM 1137 C CA . LEU A 1 146 ? -6.725 5.989 -8.726 1.00 95.25 146 LEU A CA 1
ATOM 1138 C C . LEU A 1 146 ? -8.102 6.270 -9.323 1.00 95.25 146 LEU A C 1
ATOM 1140 O O . LEU A 1 146 ? -9.057 6.555 -8.607 1.00 95.25 146 LEU A O 1
ATOM 1144 N N . ARG A 1 147 ? -8.217 6.131 -10.642 1.00 95.81 147 ARG A N 1
ATOM 1145 C CA . ARG A 1 147 ? -9.480 6.038 -11.373 1.00 95.81 147 ARG A CA 1
ATOM 1146 C C . ARG A 1 147 ? -9.547 4.674 -12.054 1.00 95.81 147 ARG A C 1
ATOM 1148 O O . ARG A 1 147 ? -8.661 4.353 -12.847 1.00 95.81 147 ARG A O 1
ATOM 1155 N N . GLN A 1 148 ? -10.599 3.907 -11.785 1.00 94.25 148 GLN A N 1
ATOM 1156 C CA . GLN A 1 148 ? -10.783 2.544 -12.296 1.00 94.25 148 GLN A CA 1
ATOM 1157 C C . GLN A 1 148 ? -12.184 2.361 -12.884 1.00 94.25 148 GLN A C 1
ATOM 1159 O O . GLN A 1 148 ? -13.171 2.899 -12.371 1.00 94.25 148 GLN A O 1
ATOM 1164 N N . ASP A 1 149 ? -12.264 1.569 -13.945 1.00 93.56 149 ASP A N 1
ATOM 1165 C CA . ASP A 1 149 ? -13.501 0.974 -14.427 1.00 93.56 149 ASP A CA 1
ATOM 1166 C C . ASP A 1 149 ? -13.730 -0.365 -13.716 1.00 93.56 149 ASP A C 1
ATOM 1168 O O . ASP A 1 149 ? -12.924 -1.289 -13.828 1.00 93.56 149 ASP A O 1
ATOM 1172 N N . LEU A 1 150 ? -14.850 -0.475 -12.998 1.00 89.88 150 LEU A N 1
ATOM 1173 C CA . LEU A 1 150 ? -15.256 -1.723 -12.348 1.00 89.88 150 LEU A CA 1
ATOM 1174 C C . LEU A 1 150 ? -15.783 -2.768 -13.343 1.00 89.88 150 LEU A C 1
ATOM 1176 O O . LEU A 1 150 ? -16.077 -3.889 -12.936 1.00 89.88 150 LEU A O 1
ATOM 1180 N N . LYS A 1 151 ? -15.942 -2.409 -14.624 1.00 89.06 151 LYS A N 1
ATOM 1181 C CA . LYS A 1 151 ? -16.500 -3.260 -15.685 1.00 89.06 151 LYS A CA 1
ATOM 1182 C C . LYS A 1 151 ? -17.920 -3.753 -15.368 1.00 89.06 151 LYS A C 1
ATOM 1184 O O . LYS A 1 151 ? -18.346 -4.803 -15.842 1.00 89.06 151 LYS A O 1
ATOM 1189 N N . VAL A 1 152 ? -18.664 -2.982 -14.570 1.00 89.75 152 VAL A N 1
ATOM 1190 C CA . VAL A 1 152 ? -20.079 -3.227 -14.260 1.00 89.75 152 VAL A CA 1
ATOM 1191 C C . VAL A 1 152 ? -20.931 -2.320 -15.150 1.00 89.75 152 VAL A C 1
ATOM 1193 O O . VAL A 1 152 ? -20.740 -1.101 -15.115 1.00 89.75 152 VAL A O 1
ATOM 1196 N N . PRO A 1 153 ? -21.880 -2.864 -15.935 1.00 91.88 153 PRO A N 1
ATOM 1197 C CA . PRO A 1 153 ? -22.729 -2.059 -16.805 1.00 91.88 153 PRO A CA 1
ATOM 1198 C C . PRO A 1 153 ? -23.397 -0.899 -16.058 1.00 91.88 153 PRO A C 1
ATOM 1200 O O . PRO A 1 153 ? -23.882 -1.059 -14.938 1.00 91.88 153 PRO A O 1
ATOM 1203 N N . SER A 1 154 ? -23.420 0.275 -16.691 1.00 91.25 154 SER A N 1
ATOM 1204 C CA . SER A 1 154 ? -24.016 1.516 -16.165 1.00 91.25 154 SER A CA 1
ATOM 1205 C C . SER A 1 154 ? -23.326 2.131 -14.939 1.00 91.25 154 SER A C 1
ATOM 1207 O O . SER A 1 154 ? -23.736 3.207 -14.494 1.00 91.25 154 SER A O 1
ATOM 1209 N N . PHE A 1 155 ? -22.275 1.515 -14.391 1.00 90.94 155 PHE A N 1
ATOM 1210 C CA . PHE A 1 155 ? -21.497 2.134 -13.322 1.00 90.94 155 PHE A CA 1
ATOM 1211 C C . PHE A 1 155 ? -20.537 3.159 -13.922 1.00 90.94 155 PHE A C 1
ATOM 1213 O O . PHE A 1 155 ? -19.847 2.903 -14.904 1.00 90.94 155 PHE A O 1
ATOM 1220 N N . LYS A 1 156 ? -20.480 4.343 -13.310 1.00 92.88 156 LYS A N 1
ATOM 1221 C CA . LYS A 1 156 ? -19.431 5.316 -13.621 1.00 92.88 156 LYS A CA 1
ATOM 1222 C C . LYS A 1 156 ? -18.095 4.814 -13.080 1.00 92.88 156 LYS A C 1
ATOM 1224 O O . LYS A 1 156 ? -18.062 4.088 -12.082 1.00 92.88 156 LYS A O 1
ATOM 1229 N N . HIS A 1 157 ? -17.009 5.281 -13.692 1.00 94.69 157 HIS A N 1
ATOM 1230 C CA . HIS A 1 157 ? -15.665 5.071 -13.167 1.00 94.69 157 HIS A CA 1
ATOM 1231 C C . HIS A 1 157 ? -15.594 5.478 -11.696 1.00 94.69 157 HIS A C 1
ATOM 1233 O O . HIS A 1 157 ? -16.139 6.512 -11.292 1.00 94.69 157 HIS A O 1
ATOM 1239 N N . ARG A 1 158 ? -14.926 4.650 -10.902 1.00 93.69 158 ARG A N 1
ATOM 1240 C CA . ARG A 1 158 ? -14.690 4.914 -9.489 1.00 93.69 158 ARG A CA 1
ATOM 1241 C C . ARG A 1 158 ? -13.378 5.652 -9.320 1.00 93.69 158 ARG A C 1
ATOM 1243 O O . ARG A 1 158 ? -12.430 5.425 -10.069 1.00 93.69 158 ARG A O 1
ATOM 1250 N N . GLU A 1 159 ? -13.367 6.555 -8.351 1.00 94.94 159 GLU A N 1
ATOM 1251 C CA . GLU A 1 159 ? -12.201 7.344 -7.983 1.00 94.94 159 GLU A CA 1
ATOM 1252 C C . GLU A 1 159 ? -11.868 7.079 -6.520 1.00 94.94 159 GLU A C 1
ATOM 1254 O O . GLU A 1 159 ? -12.738 7.192 -5.657 1.00 94.94 159 GLU A O 1
ATOM 1259 N N . TRP A 1 160 ? -10.606 6.761 -6.257 1.00 93.19 160 TRP A N 1
ATOM 1260 C CA . TRP A 1 160 ? -10.052 6.625 -4.919 1.00 93.19 160 TRP A CA 1
ATOM 1261 C C . TRP A 1 160 ? -8.988 7.686 -4.703 1.00 93.19 160 TRP A C 1
ATOM 1263 O O . TRP A 1 160 ? -8.243 8.058 -5.615 1.00 93.19 160 TRP A O 1
ATOM 1273 N N . ARG A 1 161 ? -8.940 8.169 -3.465 1.00 95.12 161 ARG A N 1
ATOM 1274 C CA . ARG A 1 161 ? -7.908 9.070 -2.972 1.00 95.12 161 ARG A CA 1
ATOM 1275 C C . ARG A 1 161 ? -7.401 8.483 -1.674 1.00 95.12 161 ARG A C 1
ATOM 1277 O O . ARG A 1 161 ? -8.129 8.485 -0.684 1.00 95.12 161 ARG A O 1
ATOM 1284 N N . SER A 1 162 ? -6.182 7.981 -1.712 1.00 93.62 162 SER A N 1
ATOM 1285 C CA . SER A 1 162 ? -5.533 7.383 -0.559 1.00 93.62 162 SER A CA 1
ATOM 1286 C C . SER A 1 162 ? -4.386 8.274 -0.118 1.00 93.62 162 SER A C 1
ATOM 1288 O O . SER A 1 162 ? -3.646 8.809 -0.946 1.00 93.62 162 SER A O 1
ATOM 1290 N N . VAL A 1 163 ? -4.263 8.428 1.194 1.00 95.06 163 VAL A N 1
ATOM 1291 C CA . VAL A 1 163 ? -3.036 8.893 1.833 1.00 95.06 163 VAL A CA 1
ATOM 1292 C C . VAL A 1 163 ? -2.380 7.640 2.376 1.00 95.06 163 VAL A C 1
ATOM 1294 O O . VAL A 1 163 ? -3.008 6.925 3.157 1.00 95.06 163 VAL A O 1
ATOM 1297 N N . VAL A 1 164 ? -1.181 7.338 1.897 1.00 94.75 164 VAL A N 1
ATOM 1298 C CA . VAL A 1 164 ? -0.401 6.194 2.357 1.00 94.75 164 VAL A CA 1
ATOM 1299 C C . VAL A 1 164 ? 0.712 6.747 3.224 1.00 94.75 164 VAL A C 1
ATOM 1301 O O . VAL A 1 164 ? 1.431 7.644 2.792 1.00 94.75 164 VAL A O 1
ATOM 1304 N N . ILE A 1 165 ? 0.786 6.251 4.453 1.00 94.44 165 ILE A N 1
ATOM 1305 C CA . ILE A 1 165 ? 1.821 6.570 5.432 1.00 94.44 165 ILE A CA 1
ATOM 1306 C C . ILE A 1 165 ? 2.266 5.229 5.991 1.00 94.44 165 ILE A C 1
ATOM 1308 O O . ILE A 1 165 ? 1.413 4.459 6.444 1.00 94.44 165 ILE A O 1
ATOM 1312 N N . TRP A 1 166 ? 3.560 4.945 5.950 1.00 92.38 166 TRP A N 1
ATOM 1313 C CA . TRP A 1 166 ? 4.124 3.800 6.649 1.00 92.38 166 TRP A CA 1
ATOM 1314 C C . TRP A 1 166 ? 4.877 4.283 7.887 1.00 92.38 166 TRP A C 1
ATOM 1316 O O . TRP A 1 166 ? 5.423 5.380 7.908 1.00 92.38 166 TRP A O 1
ATOM 1326 N N . LYS A 1 167 ? 4.799 3.493 8.960 1.00 90.56 167 LYS A N 1
ATOM 1327 C CA . LYS A 1 167 ? 5.465 3.759 10.233 1.00 90.56 167 LYS A CA 1
ATOM 1328 C C . LYS A 1 167 ? 5.738 2.443 10.932 1.00 90.56 167 LYS A C 1
ATOM 1330 O O . LYS A 1 167 ? 4.806 1.673 11.168 1.00 90.56 167 LYS A O 1
ATOM 1335 N N . LYS A 1 168 ? 6.997 2.210 11.293 1.00 87.88 168 LYS A N 1
ATOM 1336 C CA . LYS A 1 168 ? 7.379 1.057 12.106 1.00 87.88 168 LYS A CA 1
ATOM 1337 C C . LYS A 1 168 ? 7.001 1.321 13.562 1.00 87.88 168 LYS A C 1
ATOM 1339 O O . LYS A 1 168 ? 7.277 2.382 14.120 1.00 87.88 168 LYS A O 1
ATOM 1344 N N . GLU A 1 169 ? 6.318 0.360 14.164 1.00 82.31 169 GLU A N 1
ATOM 1345 C CA . GLU A 1 169 ? 5.887 0.399 15.559 1.00 82.31 169 GLU A CA 1
ATOM 1346 C C . GLU A 1 169 ? 6.529 -0.776 16.298 1.00 82.31 169 GLU A C 1
ATOM 1348 O O . GLU A 1 169 ? 6.733 -1.844 15.723 1.00 82.31 169 GLU A O 1
ATOM 1353 N N . SER A 1 170 ? 6.871 -0.581 17.572 1.00 74.31 170 SER A N 1
ATOM 1354 C CA . SER A 1 170 ? 7.319 -1.678 18.434 1.00 74.31 170 SER A CA 1
ATOM 1355 C C . SER A 1 170 ? 6.188 -2.684 18.662 1.00 74.31 170 SER A C 1
ATOM 1357 O O . SER A 1 170 ? 5.018 -2.298 18.652 1.00 74.31 170 SER A O 1
ATOM 1359 N N . GLU A 1 171 ? 6.528 -3.946 18.940 1.00 62.94 171 GLU A N 1
ATOM 1360 C CA . GLU A 1 171 ? 5.552 -5.028 19.166 1.00 62.94 171 GLU A CA 1
ATOM 1361 C C . GLU A 1 171 ? 4.480 -4.671 20.215 1.00 62.94 171 GLU A C 1
ATOM 1363 O O . GLU A 1 171 ? 3.310 -5.002 20.040 1.00 62.94 171 GLU A O 1
ATOM 1368 N N . ASP A 1 172 ? 4.844 -3.892 21.240 1.00 53.19 172 ASP A N 1
ATOM 1369 C CA . ASP A 1 172 ? 3.933 -3.420 22.296 1.00 53.19 172 ASP A CA 1
ATOM 1370 C C . ASP A 1 172 ? 2.822 -2.460 21.811 1.00 53.19 172 ASP A C 1
ATOM 1372 O O . ASP A 1 172 ? 1.872 -2.188 2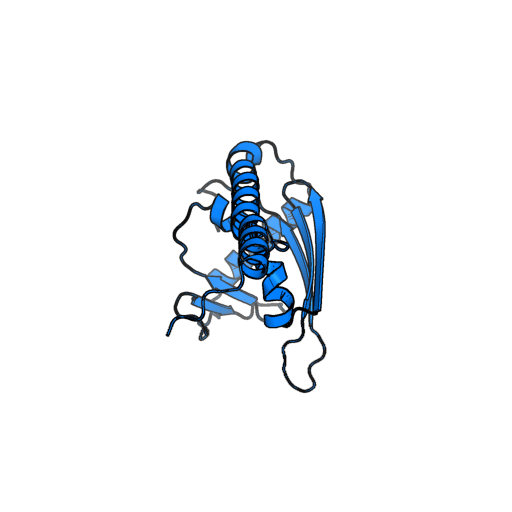2.545 1.00 53.19 172 ASP A O 1
ATOM 1376 N N . ASN A 1 173 ? 2.930 -1.935 20.584 1.00 57.06 173 ASN A N 1
ATOM 1377 C CA . ASN A 1 173 ? 2.017 -0.950 19.991 1.00 57.06 173 ASN A CA 1
ATOM 1378 C C . ASN A 1 173 ? 1.225 -1.495 18.785 1.00 57.06 173 ASN A C 1
ATOM 1380 O O . ASN A 1 173 ? 0.553 -0.715 18.091 1.00 57.06 173 ASN A O 1
ATOM 1384 N N . LEU A 1 174 ? 1.305 -2.804 18.515 1.00 57.12 174 LEU A N 1
ATOM 1385 C CA . LEU A 1 174 ? 0.506 -3.466 17.482 1.00 57.12 174 LEU A CA 1
ATOM 1386 C C . LEU A 1 174 ? -0.972 -3.536 17.918 1.00 57.12 174 LEU A C 1
ATOM 1388 O O . LEU A 1 174 ? -1.286 -3.753 19.088 1.00 57.12 174 LEU A O 1
ATOM 1392 N N . CYS A 1 175 ? -1.874 -3.246 16.975 1.00 51.00 175 CYS A N 1
ATOM 1393 C CA . CYS A 1 175 ? -3.320 -3.109 17.203 1.00 51.00 175 CYS A CA 1
ATOM 1394 C C . CYS A 1 175 ? -4.043 -4.448 17.339 1.00 51.00 175 CYS A C 1
ATOM 1396 O O . CYS A 1 175 ? -3.675 -5.383 16.596 1.00 51.00 175 CYS A O 1
#

Foldseek 3Di:
DDPPDDVVVVVVVVVVVVPPCQVVVLVVQLVVQLCCQVPVLVVDDDDPVRVVVVVVVQVLVVQQVPDPQKDWDDDPDPQKTKIWGDGPPDPDIDIDIDGDDPDDPSSVVSVVVCCPRPVNVVCCVVQQWDDWDWADDDSFKIWIWTWGDPVDPPDDIDIDIDIGGDHDDPPVPHD

Organism: NCBI:txid1606542

Radius of gyration: 21.02 Å; Cα contacts (8 Å, |Δi|>4): 188; chains: 1; bounding box: 44×46×62 Å

pLDDT: mean 89.21, std 9.39, range [36.25, 96.81]

Nearest PDB structures (foldseek):
  3f6h-assembly1_B  TM=3.075E-01  e=2.294E-01  Leptospira interrogans
  4wpy-assembly1_A-2  TM=4.461E-01  e=1.803E+00  Mycobacterium tuberculosis H37Rv
  4v8h-assembly2_CX  TM=2.584E-01  e=3.465E-01  Escherichia coli K-12
  6hhh-assembly1_A  TM=2.878E-01  e=8.892E-01  Homo sapiens
  6lvv-assembly1_B  TM=1.995E-01  e=1.061E+00  Paracoccus sp. SSG05

Sequence (175 aa):
MDKKMPGALSAVQEAIDEFRQDDRIDAADREELSELMEEHWKEEVYSEGEQLLIDKGKATVKAITGSANLKALKSGNPLVTLKAAHLEGDKLITSIAESVVDGEMEEVAAFECLKMSRENSKNFHKEGRIKSVVKEVNSHSFYYLLRQDLKVPSFKHREWRSVVIWKKESEDNLC

Solvent-accessible surface area (backbone atoms only — not comparable to full-atom values): 10587 Å² total; per-residue (Å²): 133,87,79,75,72,57,68,73,57,47,57,51,48,53,50,50,58,70,68,65,43,52,70,60,49,46,48,50,57,29,49,56,45,15,51,46,55,69,73,46,52,84,76,61,81,76,49,73,71,53,48,53,51,51,53,50,50,50,51,50,54,49,51,47,75,70,36,91,61,52,37,82,47,91,53,97,46,94,70,38,53,32,35,35,24,68,54,90,91,55,94,57,77,48,71,50,76,46,68,86,74,95,70,56,72,39,51,55,48,23,59,68,67,51,74,80,33,54,69,52,60,73,42,30,62,80,73,27,44,76,45,76,46,79,46,78,76,54,99,50,30,32,37,41,39,39,31,32,45,83,86,49,88,94,61,73,69,44,76,49,81,44,81,47,71,67,78,88,69,60,82,95,69,66,123

Secondary structure (DSSP, 8-state):
---PPPHHHHHHHHHHHHH--HHHHHHHHHHHHHHHHHHSTTT----HHHHHHHHHHHHHHHHHHT-TT-EEE--SSTTEEEEEE--TT-SS-EEEEEE--SS-HHHHHHHHH-TT-HHHHHHTTTTTEEEEEEEEEETTEEEEEEEE----TTPPPEEEEEEEE-----GGG--

Mean predicted aligned error: 6.8 Å

=== Feature glossary ===
A reading guide for the features in this record.

Start from the sequence.

  · Sequence gives the chain of amino acids in standard one-letter code (A=alanine, C=cysteine, …, Y=tyrosine), read N→C. It is the only feature that is directly encoded by the gene; all structural features are derived from the folded form of this sequence.

Fold it, and you get atomic coordinates and the backbone conformation that goes with them.

  · The mmCIF table is the protein's shape written out atom by atom. For each backbone N, Cα, C, and carbonyl O, it records an (x, y, z) coordinate triple in Å plus the residue type, chain letter, and residue number.

  · Backbone dihedral angles. Every residue except chain termini has a φ (preceding-C → N → Cα → C) and a ψ (N → Cα → C → next-N). They are reported in degrees following the IUPAC sign convention. Secondary structure is essentially a statement about which (φ, ψ) basin each residue occupies.

  · DSSP 8-state secondary structure assigns each residue one of H (α-helix), G (3₁₀-helix), I (π-helix), E (extended β-strand), B (isolated β-bridge), T (hydrogen-bonded turn), S (bend), or '-' (coil). The assignment is computed from backbone hydrogen-bond geometry via the Kabsch–Sander algorithm.

  · P-SEA three-state annotation labels each residue as helix, strand, or coil based purely on the geometry of the Cα trace. It serves as a fallback when the full backbone (and thus DSSP) is unavailable.

Summarize the fold with a handful of shape descriptors and a per-residue structural alphabet.

  · Radius of gyration (Rg) is the root-mean-square distance of Cα atoms from their centroid — a single number for overall size and compactness. A globular domain of N residues has Rg ≈ 2.2·N^0.38 Å; an extended or disordered chain has a much larger Rg. The Cα contact count is the number of residue pairs whose Cα atoms are within 8 Å and are more than four positions apart in sequence — a standard proxy for tertiary packing density. The bounding box is the smallest axis-aligned box enclosing all Cα atoms.

  · Foldseek's 3Di representation compresses backbone geometry into a per-residue letter drawn from a learned twenty-state alphabet. It captures the tertiary interaction pattern around each residue — which residues are packed against it in space, regardless of where they are in sequence.

  · Accessible surface area quantifies burial. A residue with SASA near zero is packed into the hydrophobic core; one with SASA >100 Å² sits on the surface. Computed here via the Shrake–Rupley numerical algorithm with a 1.4 Å probe.

Ask how reliable the model is.

  · For AlphaFold models, the B-factor field carries pLDDT — the model's own estimate of local accuracy on a 0–100 scale. Regions with pLDDT<50 should be treated as essentially unmodeled; they often correspond to intrinsically disordered segments.

  · For experimental (PDB) structures, the B-factor (temperature factor) quantifies the positional spread of each atom in the crystal — a combination of thermal vibration and static disorder — in units of Å². High B-factors mark flexible loops or poorly resolved regions; low B-factors mark the rigid, well-ordered core.

  · PAE(i, j) answers: if I align the predicted and true structures on residue i, how far off (in Å) do I expect residue j to be? A block-diagonal PAE matrix with low values on the blocks and high values off-diagonal is the signature of a multi-domain protein with confidently predicted domains but uncertain inter-domain orientation.

Place it in context: what it resembles, what it is annotated as, and how it looks.

  · Structural nearest neighbors (via Foldseek easy-search vs the PDB). Reported per hit: target PDB id, E-value, and alignment TM-score. A TM-score above ~0.5 is the conventional threshold for 'same fold'.

  · Functional annotations link the protein to curated databases. InterPro entries identify conserved domains and families by matching the sequence against member-database signatures (Pfam, PROSITE, CDD, …). Gene Ontology (GO) terms describe molecular function, biological process, and cellular component in a controlled vocabulary. CATH places the structure in a hierarchical fold classification (Class/Architecture/Topology/Homologous-superfamily). The organism is the source species.

  · Plot images: a contact map (which residues are close in 3D, as an N×N binary image), a Ramachandran scatter (backbone torsion angles, revealing secondary-structure composition at a glance), and — for AlphaFold structures — a PAE heatmap (pairwise prediction confidence).

  · Structure images are PyMOL renders from six orthogonal camera directions. Cartoon representation draws helices as coils and strands as arrows; sticks shows the backbone as bonds; surface shows the solvent-excluded envelope. Rainbow coloring maps sequence position to hue (blue→red, N→C); chain coloring assigns a distinct color per polypeptide.